Protein AF-A0A315ZAY2-F1 (afdb_monomer_lite)

pLDDT: mean 80.18, std 14.85, range [33.03, 96.81]

Foldseek 3Di:
DPVVVVVVVVVVVVVVVVVVPPPPDDDPPPPPPPPDDDLVRLVVVQQVPFDWDDDPNDIDTHGDPVSVVVSVVVVVVVVVVVVVVVVVVVVVVVVVVVVVVVVVVVVVVVVVVVVVVQWDQDPNDTDGPVRCVVVVVVVVVVVVVVVVVVVVVVVVVVVVVVVVVVVVVVVVVVVVVVVVVVVVVVVVVVVVVVVVVVVVVVVVVVVVVVD

Radius of gyration: 64.41 Å; chains: 1; bounding box: 123×50×182 Å

Organism: Sediminitomix flava (NCBI:txid379075)

Secondary structure (DSSP, 8-state):
--HHHHHHHHHHHHHHHHHTT-------------PPPPHHHHHHHHHHHSEEEEETTEEEEE--HHHHHHHHHHHHHHHHHHHHHHHHHHHHHHHHHHHHHHHHHHHHHHHHHHHHHHEEEETTEEEEHHHHHHHHHHHHHHHHHHHHHHHHHHHHHHHHHHHHHHHHHHHHHHHHHHHHHHHHHHHHHHHHHHHHHHHHHHHHHHHHTT-

Structure (mmCIF, N/CA/C/O backbone):
data_AF-A0A315ZAY2-F1
#
_entry.id   AF-A0A315ZAY2-F1
#
loop_
_atom_site.group_PDB
_atom_site.id
_atom_site.type_symbol
_atom_site.label_atom_id
_atom_site.label_alt_id
_atom_site.label_comp_id
_atom_site.label_asym_id
_atom_site.label_entity_id
_atom_site.label_seq_id
_atom_site.pdbx_PDB_ins_code
_atom_site.Cartn_x
_atom_site.Cartn_y
_atom_site.Cartn_z
_atom_site.occupancy
_atom_site.B_iso_or_equiv
_atom_site.auth_seq_id
_atom_site.auth_comp_id
_atom_site.auth_asym_id
_atom_site.auth_atom_id
_atom_site.pdbx_PDB_model_num
ATOM 1 N N . MET A 1 1 ? -39.446 35.043 -33.513 1.00 53.41 1 MET A N 1
ATOM 2 C CA . MET A 1 1 ? -38.879 35.229 -34.873 1.00 53.41 1 MET A CA 1
ATOM 3 C C . MET A 1 1 ? -37.355 35.443 -34.879 1.00 53.41 1 MET A C 1
ATOM 5 O O . MET A 1 1 ? -36.737 35.166 -35.896 1.00 53.41 1 MET A O 1
ATOM 9 N N . MET A 1 2 ? -36.729 35.847 -33.761 1.00 52.81 2 MET A N 1
ATOM 10 C CA . MET A 1 2 ? -35.283 36.137 -33.684 1.00 52.81 2 MET A CA 1
ATOM 11 C C . MET A 1 2 ? -34.347 34.909 -33.730 1.00 52.81 2 MET A C 1
ATOM 13 O O . MET A 1 2 ? -33.292 34.989 -34.346 1.00 52.81 2 MET A O 1
ATOM 17 N N . THR A 1 3 ? -34.727 33.741 -33.199 1.00 55.41 3 THR A N 1
ATOM 18 C CA . THR A 1 3 ? -33.838 32.553 -33.143 1.00 5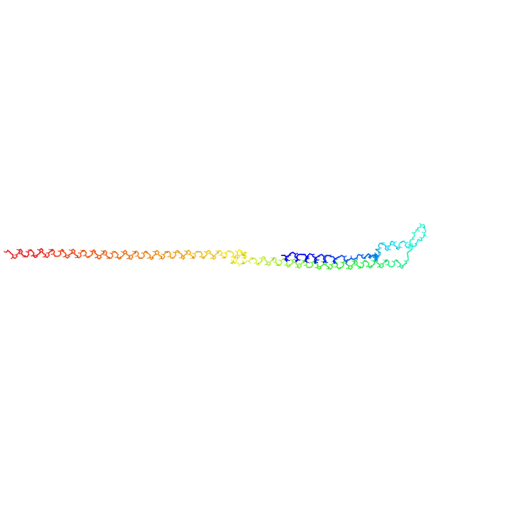5.41 3 THR A CA 1
ATOM 19 C C . THR A 1 3 ? -33.502 31.945 -34.513 1.00 55.41 3 THR A C 1
ATOM 21 O O . THR A 1 3 ? -32.397 31.449 -34.716 1.00 55.41 3 THR A O 1
ATOM 24 N N . LYS A 1 4 ? -34.411 32.043 -35.495 1.00 56.34 4 LYS A N 1
ATOM 25 C CA . LYS A 1 4 ? -34.160 31.586 -36.876 1.00 56.34 4 LYS A CA 1
ATOM 26 C C . LYS A 1 4 ? -33.180 32.485 -37.640 1.00 56.34 4 LYS A C 1
ATOM 28 O O . LYS A 1 4 ? -32.555 32.010 -38.583 1.00 56.34 4 LYS A O 1
ATOM 33 N N . SER A 1 5 ? -33.043 33.757 -37.251 1.00 58.34 5 SER A N 1
ATOM 34 C CA . SER A 1 5 ? -32.117 34.696 -37.899 1.00 58.34 5 SER A CA 1
ATOM 35 C C . SER A 1 5 ? -30.673 34.421 -37.483 1.00 58.34 5 SER A C 1
ATOM 37 O O . SER A 1 5 ? -29.806 34.338 -38.345 1.00 58.34 5 SER A O 1
ATOM 39 N N . TYR A 1 6 ? -30.435 34.168 -36.190 1.00 65.12 6 TYR A N 1
ATOM 40 C CA . TYR A 1 6 ? -29.105 33.823 -35.675 1.00 65.12 6 TYR A CA 1
ATOM 41 C C . TYR A 1 6 ? -28.592 32.486 -36.216 1.00 65.12 6 TYR A C 1
ATOM 43 O O . TYR A 1 6 ? -27.418 32.361 -36.549 1.00 65.12 6 TYR A O 1
ATOM 51 N N . PHE A 1 7 ? -29.478 31.499 -36.384 1.00 68.62 7 PHE A N 1
ATOM 52 C CA . PHE A 1 7 ? -29.100 30.221 -36.987 1.00 68.62 7 PHE A CA 1
ATOM 53 C C . PHE A 1 7 ? -28.653 30.383 -38.449 1.00 68.62 7 PHE A C 1
ATOM 55 O O . PHE A 1 7 ? -27.656 29.796 -38.858 1.00 68.62 7 PHE A O 1
ATOM 62 N N . LYS A 1 8 ? -29.337 31.236 -39.227 1.00 68.06 8 LYS A N 1
ATOM 63 C CA . LYS A 1 8 ? -28.953 31.530 -40.616 1.00 68.06 8 LYS A CA 1
ATOM 64 C C . LYS A 1 8 ? -27.630 32.292 -40.706 1.00 68.06 8 LYS A C 1
ATOM 66 O O . LYS A 1 8 ? -26.816 31.940 -41.550 1.00 68.06 8 LYS A O 1
ATOM 71 N N . THR A 1 9 ? -27.388 33.272 -39.832 1.00 71.38 9 THR A N 1
ATOM 72 C CA . THR A 1 9 ? -26.126 34.035 -39.828 1.00 71.38 9 THR A CA 1
ATOM 73 C C . THR A 1 9 ? -24.930 33.197 -39.372 1.00 71.38 9 THR A C 1
ATOM 75 O O . THR A 1 9 ? -23.824 33.373 -39.879 1.00 71.38 9 THR A O 1
ATOM 78 N N . VAL A 1 10 ? -25.142 32.247 -38.453 1.00 74.50 10 VAL A N 1
ATOM 79 C CA . VAL A 1 10 ? -24.107 31.281 -38.048 1.00 74.50 10 VAL A CA 1
ATOM 80 C C . VAL A 1 10 ? -23.821 30.293 -39.183 1.00 74.50 10 VAL A C 1
ATOM 82 O O . VAL A 1 10 ? -22.658 30.060 -39.498 1.00 74.50 10 VAL A O 1
ATOM 85 N N . LEU A 1 11 ? -24.853 29.789 -39.871 1.00 73.88 11 LEU A N 1
ATOM 86 C CA . LEU A 1 11 ? -24.692 28.884 -41.015 1.00 73.88 11 LEU A CA 1
ATOM 87 C C . LEU A 1 11 ? -23.913 29.538 -42.171 1.00 73.88 11 LEU A C 1
ATOM 89 O O . LEU A 1 11 ? -23.041 28.905 -42.760 1.00 73.88 11 LEU A O 1
ATOM 93 N N . THR A 1 12 ? -24.177 30.815 -42.470 1.00 70.25 12 THR A N 1
ATOM 94 C CA . THR A 1 12 ? -23.439 31.553 -43.509 1.00 70.25 12 THR A CA 1
ATOM 95 C C . THR A 1 12 ? -21.991 31.841 -43.114 1.00 70.25 12 THR A C 1
ATOM 97 O O . THR A 1 12 ? -21.119 31.811 -43.975 1.00 70.25 12 THR A O 1
ATOM 100 N N . SER A 1 13 ? -21.710 32.068 -41.825 1.00 66.88 13 SER A N 1
ATOM 101 C CA . SER A 1 13 ? -20.340 32.270 -41.325 1.00 66.88 13 SER A CA 1
ATOM 102 C C . SER A 1 13 ? -19.500 30.987 -41.419 1.00 66.88 13 SER A C 1
ATOM 104 O O . SER A 1 13 ? -18.350 31.017 -41.853 1.00 66.88 13 SER A O 1
ATOM 106 N N . VAL A 1 14 ? -20.104 29.832 -41.115 1.00 72.12 14 VAL A N 1
ATOM 107 C CA . VAL A 1 14 ? -19.450 28.517 -41.240 1.00 72.12 14 VAL A CA 1
ATOM 108 C C . VAL A 1 14 ? -19.169 28.162 -42.705 1.00 72.12 14 VAL A C 1
ATOM 110 O O . VAL A 1 14 ? -18.097 27.644 -43.011 1.00 72.12 14 VAL A O 1
ATOM 113 N N . LEU A 1 15 ? -20.080 28.493 -43.627 1.00 65.62 15 LEU A N 1
ATOM 114 C CA . LEU A 1 15 ? -19.890 28.233 -45.058 1.00 65.62 15 LEU A CA 1
ATOM 115 C C . LEU A 1 15 ? -18.702 29.023 -45.644 1.00 65.62 15 LEU A C 1
ATOM 117 O O . LEU A 1 15 ? -17.945 28.484 -46.446 1.00 65.62 15 LEU A O 1
ATOM 121 N N . ILE A 1 16 ? -18.503 30.269 -45.197 1.00 66.31 16 ILE A N 1
ATOM 122 C CA . ILE A 1 16 ? -17.379 31.124 -45.621 1.00 66.31 16 ILE A CA 1
ATOM 123 C C . ILE A 1 16 ? -16.048 30.620 -45.035 1.00 66.31 16 ILE A C 1
ATOM 125 O O . ILE A 1 16 ? -15.012 30.689 -45.696 1.00 66.31 16 ILE A O 1
ATOM 129 N N . PHE A 1 17 ? -16.068 30.045 -43.829 1.00 63.19 17 PHE A N 1
ATOM 130 C CA . PHE A 1 17 ? -14.875 29.467 -43.202 1.00 63.19 17 PHE A CA 1
ATOM 131 C C . PHE A 1 17 ? -14.383 28.193 -43.915 1.00 63.19 17 PHE A C 1
ATOM 133 O O . PHE A 1 17 ? -13.179 27.964 -44.008 1.00 63.19 17 PHE A O 1
ATOM 140 N N . ILE A 1 18 ? -15.294 27.397 -44.487 1.00 64.56 18 ILE A N 1
ATOM 141 C CA . ILE A 1 18 ? -14.957 26.171 -45.234 1.00 64.56 18 ILE A CA 1
ATOM 142 C C . ILE A 1 18 ? -14.376 26.493 -46.623 1.00 64.56 18 ILE A C 1
ATOM 144 O O . ILE A 1 18 ? -13.466 25.804 -47.084 1.00 64.56 18 ILE A O 1
ATOM 148 N N . SER A 1 19 ? -14.820 27.573 -47.278 1.00 59.66 19 SER A N 1
ATOM 149 C CA . SER A 1 19 ? -14.272 27.986 -48.583 1.00 59.66 19 SER A CA 1
ATOM 150 C C . SER A 1 19 ? -12.826 28.498 -48.526 1.00 59.66 19 SER A C 1
ATOM 152 O O . SER A 1 19 ? -12.113 28.414 -49.523 1.00 59.66 19 SER A O 1
ATOM 154 N N . SER A 1 20 ? -12.355 28.962 -47.364 1.00 57.03 20 SER A N 1
ATOM 155 C CA . SER A 1 20 ? -10.980 29.455 -47.178 1.00 57.03 20 SER A CA 1
ATOM 156 C C . SER A 1 20 ? -9.927 28.341 -47.122 1.00 57.03 20 SER A C 1
ATOM 158 O O . SER A 1 20 ? -8.737 28.624 -47.222 1.00 57.03 20 SER A O 1
ATOM 160 N N . PHE A 1 21 ? -10.344 27.075 -46.997 1.00 56.16 21 PHE A N 1
ATOM 161 C CA . PHE A 1 21 ? -9.441 25.917 -46.948 1.00 56.16 21 PHE A CA 1
ATOM 162 C C . PHE A 1 21 ? -9.066 25.350 -48.330 1.00 56.16 21 PHE A C 1
ATOM 164 O O . PHE A 1 21 ? -8.248 24.439 -48.409 1.00 56.16 21 PHE A O 1
ATOM 171 N N . SER A 1 22 ? -9.628 25.877 -49.426 1.00 50.22 22 SER A N 1
ATOM 172 C CA . SER A 1 22 ? -9.428 25.324 -50.783 1.00 50.22 22 SER A CA 1
ATOM 173 C C . SER A 1 22 ? -8.283 25.973 -51.580 1.00 50.22 22 SER A C 1
ATOM 175 O O . SER A 1 22 ? -8.144 25.716 -52.772 1.00 50.22 22 SER A O 1
ATOM 177 N N . LEU A 1 23 ? -7.453 26.812 -50.952 1.00 47.75 23 LEU A N 1
ATOM 178 C CA . LEU A 1 23 ? -6.306 27.473 -51.589 1.00 47.75 23 LEU A CA 1
ATOM 179 C C . LEU A 1 23 ? -4.976 26.899 -51.082 1.00 47.75 23 LEU A C 1
ATOM 181 O O . LEU A 1 23 ? -4.151 27.599 -50.510 1.00 47.75 23 LEU A O 1
ATOM 185 N N . TYR A 1 24 ? -4.759 25.612 -51.341 1.00 44.91 24 TYR A N 1
ATOM 186 C CA . TYR A 1 24 ? -3.416 25.062 -51.514 1.00 44.91 24 TYR A CA 1
ATOM 187 C C . TYR A 1 24 ? -3.343 24.520 -52.938 1.00 44.91 24 TYR A C 1
ATOM 189 O O . TYR A 1 24 ? -3.738 23.393 -53.227 1.00 44.91 24 TYR A O 1
ATOM 197 N N . ALA A 1 25 ? -2.920 25.390 -53.853 1.00 41.31 25 ALA A N 1
ATOM 198 C CA . ALA A 1 25 ? -2.591 25.013 -55.214 1.00 41.31 25 ALA A CA 1
ATOM 199 C C . ALA A 1 25 ? -1.371 24.084 -55.180 1.00 41.31 25 ALA A C 1
ATOM 201 O O . ALA A 1 25 ? -0.320 24.438 -54.646 1.00 41.31 25 ALA A O 1
ATOM 202 N N . GLN A 1 26 ? -1.529 22.889 -55.739 1.00 41.25 26 GLN A N 1
ATOM 203 C CA . GLN A 1 26 ? -0.456 21.931 -55.944 1.00 41.25 26 GLN A CA 1
ATOM 204 C C . GLN A 1 26 ? 0.466 22.461 -57.043 1.00 41.25 26 GLN A C 1
ATOM 206 O O . GLN A 1 26 ? 0.141 22.411 -58.227 1.00 41.25 26 GLN A O 1
ATOM 211 N N . GLN A 1 27 ? 1.608 23.008 -56.636 1.00 38.34 27 GLN A N 1
ATOM 212 C CA . GLN A 1 27 ? 2.743 23.186 -57.525 1.00 38.34 27 GLN A CA 1
ATOM 213 C C . GLN A 1 27 ? 3.450 21.833 -57.608 1.00 38.34 27 GLN A C 1
ATOM 215 O O . GLN A 1 27 ? 4.054 21.392 -56.635 1.00 38.34 27 GLN A O 1
ATOM 220 N N . GLU A 1 28 ? 3.338 21.154 -58.752 1.00 40.75 28 GLU A N 1
ATOM 221 C CA . GLU A 1 28 ? 4.239 20.057 -59.105 1.00 40.75 28 GLU A CA 1
ATOM 222 C C . GLU A 1 28 ? 5.661 20.624 -59.185 1.00 40.75 28 GLU A C 1
ATOM 224 O O . GLU A 1 28 ? 6.107 21.147 -60.206 1.00 40.75 28 GLU A O 1
ATOM 229 N N . THR A 1 29 ? 6.390 20.549 -58.078 1.00 33.03 29 THR A N 1
ATOM 230 C CA . THR A 1 29 ? 7.841 20.462 -58.133 1.00 33.03 29 THR A CA 1
ATOM 231 C C . THR A 1 29 ? 8.167 19.095 -58.705 1.00 33.03 29 THR A C 1
ATOM 233 O O . THR A 1 29 ? 8.004 18.077 -58.037 1.00 33.03 29 THR A O 1
ATOM 236 N N . VAL A 1 30 ? 8.618 19.074 -59.959 1.00 39.56 30 VAL A N 1
ATOM 237 C CA . VAL A 1 30 ? 9.428 17.973 -60.475 1.00 39.56 30 VAL A CA 1
ATOM 238 C C . VAL A 1 30 ? 10.651 17.905 -59.566 1.00 39.56 30 VAL A C 1
ATOM 240 O O . VAL A 1 30 ? 11.586 18.697 -59.697 1.00 39.56 30 VAL A O 1
ATOM 243 N N . GLU A 1 31 ? 10.599 17.017 -58.579 1.00 36.91 31 GLU A N 1
ATOM 244 C CA . GLU A 1 31 ? 11.754 16.637 -57.788 1.00 36.91 31 GLU A CA 1
ATOM 245 C C . GLU A 1 31 ? 12.729 15.959 -58.748 1.00 36.91 31 GLU A C 1
ATOM 247 O O . GLU A 1 31 ? 12.597 14.789 -59.103 1.00 36.91 31 GLU A O 1
ATOM 252 N N . GLN A 1 32 ? 13.697 16.732 -59.238 1.00 40.12 32 GLN A N 1
ATOM 253 C CA . GLN A 1 32 ? 14.933 16.156 -59.723 1.00 40.12 32 GLN A CA 1
ATOM 254 C C . GLN A 1 32 ? 15.538 15.434 -58.523 1.00 40.12 32 GLN A C 1
ATOM 256 O O . GLN A 1 32 ? 16.025 16.074 -57.587 1.00 40.12 32 GLN A O 1
ATOM 261 N N . ASP A 1 33 ? 15.426 14.111 -58.549 1.00 44.09 33 ASP A N 1
ATOM 262 C CA . ASP A 1 33 ? 16.046 13.191 -57.614 1.00 44.09 33 ASP A CA 1
ATOM 263 C C . ASP A 1 33 ? 17.563 13.430 -57.647 1.00 44.09 33 ASP A C 1
ATOM 265 O O . ASP A 1 33 ? 18.299 12.912 -58.483 1.00 44.09 33 ASP A O 1
ATOM 269 N N . ASN A 1 34 ? 18.020 14.341 -56.789 1.00 49.91 34 ASN A N 1
ATOM 270 C CA . ASN A 1 34 ? 19.427 14.621 -56.539 1.00 49.91 34 ASN A CA 1
ATOM 271 C C . ASN A 1 34 ? 19.927 13.707 -55.414 1.00 49.91 34 ASN A C 1
ATOM 273 O O . ASN A 1 34 ? 20.756 14.120 -54.600 1.00 49.91 34 ASN A O 1
ATOM 277 N N . THR A 1 35 ? 19.410 12.478 -55.317 1.00 56.78 35 THR A N 1
ATOM 278 C CA . THR A 1 35 ? 20.054 11.478 -54.479 1.00 56.78 35 THR A CA 1
ATOM 279 C C . THR A 1 35 ? 21.373 11.091 -55.151 1.00 56.78 35 THR A C 1
ATOM 281 O O . THR A 1 35 ? 21.402 10.744 -56.335 1.00 56.78 35 THR A O 1
ATOM 284 N N . PRO A 1 36 ? 22.517 11.225 -54.454 1.00 65.38 36 PRO A N 1
ATOM 285 C CA . PRO A 1 36 ? 23.769 10.737 -55.000 1.00 65.38 36 PRO A CA 1
ATOM 286 C C . PRO A 1 36 ? 23.604 9.238 -55.302 1.00 65.38 36 PRO A C 1
ATOM 288 O O . PRO A 1 36 ? 23.077 8.518 -54.447 1.00 65.38 36 PRO A O 1
ATOM 291 N N . PRO A 1 37 ? 24.031 8.763 -56.489 1.00 72.19 37 PRO A N 1
ATOM 292 C CA . PRO A 1 37 ? 23.844 7.376 -56.898 1.00 72.19 37 PRO A CA 1
ATOM 293 C C . PRO A 1 37 ? 24.379 6.443 -55.818 1.00 72.19 37 PRO A C 1
ATOM 295 O O . PRO A 1 37 ? 25.424 6.718 -55.214 1.00 72.19 37 PRO A O 1
ATOM 298 N N . SER A 1 38 ? 23.669 5.345 -55.565 1.00 81.88 38 SER A N 1
ATOM 299 C CA . SER A 1 38 ? 24.083 4.374 -54.547 1.00 81.88 38 SER A CA 1
ATOM 300 C C . SER A 1 38 ? 25.501 3.865 -54.826 1.00 81.88 38 SER A C 1
ATOM 302 O O . SER A 1 38 ? 25.966 3.880 -55.965 1.00 81.88 38 SER A O 1
ATOM 304 N N . LEU A 1 39 ? 26.214 3.369 -53.812 1.00 82.75 39 LEU A N 1
ATOM 305 C CA . LEU A 1 39 ? 27.575 2.856 -54.012 1.00 82.75 39 LEU A CA 1
ATOM 306 C C . LEU A 1 39 ? 27.630 1.755 -55.096 1.00 82.75 39 LEU A C 1
ATOM 308 O O . LEU A 1 39 ? 28.553 1.717 -55.909 1.00 82.75 39 LEU A O 1
ATOM 312 N N . ALA A 1 40 ? 26.602 0.903 -55.161 1.00 84.50 40 ALA A N 1
ATOM 313 C CA . ALA A 1 40 ? 26.453 -0.105 -56.210 1.00 84.50 40 ALA A CA 1
ATOM 314 C C . ALA A 1 40 ? 26.286 0.525 -57.604 1.00 84.50 40 ALA A C 1
ATOM 316 O O . ALA A 1 40 ? 26.875 0.068 -58.582 1.00 84.50 40 ALA A O 1
ATOM 317 N N . GLU A 1 41 ? 25.531 1.613 -57.697 1.00 84.56 41 GLU A N 1
ATOM 318 C CA . GLU A 1 41 ? 25.318 2.347 -58.939 1.00 84.56 41 GLU A CA 1
ATOM 319 C C . GLU A 1 41 ? 26.572 3.119 -59.380 1.00 84.56 41 GLU A C 1
ATOM 321 O O . GLU A 1 41 ? 26.935 3.085 -60.555 1.00 84.56 41 GLU A O 1
ATOM 326 N N . GLN A 1 42 ? 27.310 3.725 -58.444 1.00 84.25 42 GLN A N 1
ATOM 327 C CA . GLN A 1 42 ? 28.613 4.347 -58.708 1.00 84.25 42 GLN A CA 1
ATOM 328 C C . GLN A 1 42 ? 29.619 3.332 -59.268 1.00 84.25 42 GLN A C 1
ATOM 330 O O . GLN A 1 42 ? 30.340 3.632 -60.226 1.00 84.25 42 GLN A O 1
ATOM 335 N N . PHE A 1 43 ? 29.625 2.110 -58.727 1.00 86.81 43 PHE A N 1
ATOM 336 C CA . PHE A 1 43 ? 30.445 1.012 -59.233 1.00 86.81 43 PHE A CA 1
ATOM 337 C C . PHE A 1 43 ? 30.062 0.614 -60.666 1.00 86.81 43 PHE A C 1
ATOM 339 O O . PHE A 1 43 ? 30.928 0.503 -61.540 1.00 86.81 43 PHE A O 1
ATOM 346 N N . GLU A 1 44 ? 28.768 0.444 -60.942 1.00 86.38 44 GLU A N 1
ATOM 347 C CA . GLU A 1 44 ? 28.276 0.096 -62.277 1.00 86.38 44 GLU A CA 1
ATOM 348 C C . GLU A 1 44 ? 28.566 1.196 -63.310 1.00 86.38 44 GLU A C 1
ATOM 350 O O . GLU A 1 44 ? 29.007 0.900 -64.426 1.00 86.38 44 GLU A O 1
ATOM 355 N N . ILE A 1 45 ? 28.418 2.471 -62.935 1.00 86.00 45 ILE A N 1
ATOM 356 C CA . ILE A 1 45 ? 28.777 3.620 -63.778 1.00 86.00 45 ILE A CA 1
ATOM 357 C C . ILE A 1 45 ? 30.278 3.605 -64.096 1.00 86.00 45 ILE A C 1
ATOM 359 O O . ILE A 1 45 ? 30.660 3.768 -65.259 1.00 86.00 45 ILE A O 1
ATOM 363 N N . MET A 1 46 ? 31.137 3.359 -63.102 1.00 85.00 46 MET A N 1
ATOM 364 C CA . MET A 1 46 ? 32.590 3.261 -63.286 1.00 85.00 46 MET A CA 1
ATOM 365 C C . MET A 1 46 ? 32.975 2.083 -64.203 1.00 85.00 46 MET A C 1
ATOM 367 O O . MET A 1 46 ? 33.806 2.219 -65.108 1.00 85.00 46 MET A O 1
ATOM 371 N N . LYS A 1 47 ? 32.320 0.928 -64.045 1.00 84.75 47 LYS A N 1
ATOM 372 C CA . LYS A 1 47 ? 32.507 -0.256 -64.902 1.00 84.75 47 LYS A CA 1
ATOM 373 C C . LYS A 1 47 ? 32.020 -0.029 -66.341 1.00 84.75 47 LYS A C 1
ATOM 375 O O . LYS A 1 47 ? 32.609 -0.540 -67.297 1.00 84.75 47 LYS A O 1
ATOM 380 N N . LYS A 1 48 ? 30.949 0.745 -66.526 1.00 85.50 48 LYS A N 1
ATOM 381 C CA . LYS A 1 48 ? 30.412 1.084 -67.851 1.00 85.50 48 LYS A CA 1
ATOM 382 C C . LYS A 1 48 ? 31.289 2.104 -68.579 1.00 85.50 48 LYS A C 1
ATOM 384 O O . LYS A 1 48 ? 31.532 1.933 -69.770 1.00 85.50 48 LYS A O 1
ATOM 389 N N . LYS A 1 49 ? 31.786 3.122 -67.865 1.00 84.69 49 LYS A N 1
ATOM 390 C CA . LYS A 1 49 ? 32.670 4.172 -68.405 1.00 84.69 49 LYS A CA 1
ATOM 391 C C . LYS A 1 49 ? 34.097 3.693 -68.693 1.00 84.69 49 LYS A C 1
ATOM 393 O O . LYS A 1 49 ? 34.802 4.346 -69.452 1.00 84.69 49 LYS A O 1
ATOM 398 N N . SER A 1 50 ? 34.530 2.575 -68.111 1.00 84.75 50 SER A N 1
ATOM 399 C CA . SER A 1 50 ? 35.875 2.039 -68.341 1.00 84.75 50 SER A CA 1
ATOM 400 C C . SER A 1 50 ? 36.048 1.419 -69.728 1.00 84.75 50 SER A C 1
ATOM 402 O O . SER A 1 50 ? 35.188 0.688 -70.239 1.00 84.75 50 SER A O 1
ATOM 404 N N . SER A 1 51 ? 37.212 1.687 -70.316 1.00 83.31 51 SER A N 1
ATOM 405 C CA . SER A 1 51 ? 37.604 1.217 -71.645 1.00 83.31 51 SER A CA 1
ATOM 406 C C . SER A 1 51 ? 37.997 -0.257 -71.614 1.00 83.31 51 SER A C 1
ATOM 408 O O . SER A 1 51 ? 38.541 -0.744 -70.629 1.00 83.31 51 SER A O 1
ATOM 410 N N . ASN A 1 52 ? 37.742 -0.993 -72.694 1.00 85.75 52 ASN A N 1
ATOM 411 C CA . ASN A 1 52 ? 38.175 -2.387 -72.794 1.00 85.75 52 ASN A CA 1
ATOM 412 C C . ASN A 1 52 ? 39.610 -2.457 -73.334 1.00 85.75 52 ASN A C 1
ATOM 414 O O . ASN A 1 52 ? 39.908 -1.860 -74.365 1.00 85.75 52 ASN A O 1
ATOM 418 N N . TYR A 1 53 ? 40.468 -3.242 -72.692 1.00 83.00 53 TYR A N 1
ATOM 419 C CA . TYR A 1 53 ? 41.819 -3.565 -73.150 1.00 83.00 53 TYR A CA 1
ATOM 420 C C . TYR A 1 53 ? 41.953 -5.082 -73.294 1.00 83.00 53 TYR A C 1
ATOM 422 O O . TYR A 1 53 ? 41.526 -5.823 -72.413 1.00 83.00 53 TYR A O 1
ATOM 430 N N . LYS A 1 54 ? 42.496 -5.573 -74.412 1.00 82.88 54 LYS A N 1
ATOM 431 C CA . LYS A 1 54 ? 42.646 -7.014 -74.659 1.00 82.88 54 LYS A CA 1
ATOM 432 C C . LYS A 1 54 ? 44.118 -7.401 -74.660 1.00 82.88 54 LYS A C 1
ATOM 434 O O . LYS A 1 54 ? 44.888 -6.855 -75.439 1.00 82.88 54 LYS A O 1
ATOM 439 N N . GLN A 1 55 ? 44.478 -8.387 -73.843 1.00 76.62 55 GLN A N 1
ATOM 440 C CA . GLN A 1 55 ? 45.817 -8.977 -73.819 1.00 76.62 55 GLN A CA 1
ATOM 441 C C . GLN A 1 55 ? 45.701 -10.487 -73.592 1.00 76.62 55 GLN A C 1
ATOM 443 O O . GLN A 1 55 ? 44.918 -10.928 -72.755 1.00 76.62 55 GLN A O 1
ATOM 448 N N . ASN A 1 56 ? 46.451 -11.289 -74.355 1.00 76.94 56 ASN A N 1
ATOM 449 C CA . ASN A 1 56 ? 46.506 -12.754 -74.237 1.00 76.94 56 ASN A CA 1
ATOM 450 C C . ASN A 1 56 ? 45.119 -13.432 -74.175 1.00 76.94 56 ASN A C 1
ATOM 452 O O . ASN A 1 56 ? 44.840 -14.217 -73.269 1.00 76.94 56 ASN A O 1
ATOM 456 N N . ASN A 1 57 ? 44.229 -13.102 -75.119 1.00 80.44 57 ASN A N 1
ATOM 457 C CA . ASN A 1 57 ? 42.852 -13.617 -75.191 1.00 80.44 57 ASN A CA 1
ATOM 458 C C . ASN A 1 57 ? 41.946 -13.284 -73.979 1.00 80.44 57 ASN A C 1
ATOM 460 O O . ASN A 1 57 ? 40.851 -13.832 -73.868 1.00 80.44 57 ASN A O 1
ATOM 464 N N . LYS A 1 58 ? 42.362 -12.365 -73.094 1.00 80.06 58 LYS A N 1
ATOM 465 C CA . LYS A 1 58 ? 41.577 -11.868 -71.952 1.00 80.06 58 LYS A CA 1
ATOM 466 C C . LYS A 1 58 ? 41.190 -10.404 -72.159 1.00 80.06 58 LYS A C 1
ATOM 468 O O . LYS A 1 58 ? 41.972 -9.617 -72.692 1.00 80.06 58 LYS A O 1
ATOM 473 N N . VAL A 1 59 ? 39.972 -10.049 -71.749 1.00 80.38 59 VAL A N 1
ATOM 474 C CA . VAL A 1 59 ? 39.452 -8.674 -71.790 1.00 80.38 59 VAL A CA 1
ATOM 475 C C . VAL A 1 59 ? 39.539 -8.074 -70.391 1.00 80.38 59 VAL A C 1
ATOM 477 O O . VAL A 1 59 ? 39.026 -8.651 -69.437 1.00 80.38 59 VAL A O 1
ATOM 480 N N . TYR A 1 60 ? 40.164 -6.911 -70.288 1.00 83.38 60 TYR A N 1
ATOM 481 C CA . TYR A 1 60 ? 40.327 -6.121 -69.077 1.00 83.38 60 TYR A CA 1
ATOM 482 C C . TYR A 1 60 ? 39.539 -4.818 -69.204 1.00 83.38 60 TYR A C 1
ATOM 484 O O . TYR A 1 60 ? 39.417 -4.263 -70.298 1.00 83.38 60 TYR A O 1
ATOM 492 N N . LYS A 1 61 ? 39.025 -4.312 -68.084 1.00 81.19 61 LYS A N 1
ATOM 493 C CA . LYS A 1 61 ? 38.425 -2.979 -67.991 1.00 81.19 61 LYS A CA 1
ATOM 494 C C . LYS A 1 61 ? 39.456 -2.008 -67.425 1.00 81.19 61 LYS A C 1
ATOM 496 O O . LYS A 1 61 ? 39.918 -2.187 -66.305 1.00 81.19 61 LYS 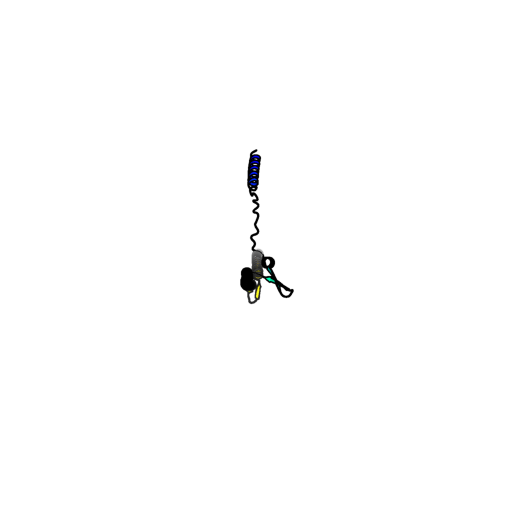A O 1
ATOM 501 N N . VAL A 1 62 ? 39.820 -0.997 -68.206 1.00 83.81 62 VAL A N 1
ATOM 502 C CA . VAL A 1 62 ? 40.740 0.073 -67.818 1.00 83.81 62 VAL A CA 1
ATOM 503 C C . VAL A 1 62 ? 39.922 1.210 -67.232 1.00 83.81 62 VAL A C 1
ATOM 505 O O . VAL A 1 62 ? 39.161 1.878 -67.935 1.00 83.81 62 VAL A O 1
ATOM 508 N N . VAL A 1 63 ? 40.062 1.391 -65.926 1.00 84.81 63 VAL A N 1
ATOM 509 C CA . VAL A 1 63 ? 39.426 2.463 -65.164 1.00 84.81 63 VAL A CA 1
ATOM 510 C C . VAL A 1 63 ? 40.450 3.576 -64.958 1.00 84.81 63 VAL A C 1
ATOM 512 O O . VAL A 1 63 ? 41.621 3.311 -64.692 1.00 84.81 63 VAL A O 1
ATOM 515 N N . GLU A 1 64 ? 40.013 4.825 -65.078 1.00 85.75 64 GLU A N 1
ATOM 516 C CA . GLU A 1 64 ? 40.830 5.984 -64.726 1.00 85.75 64 GLU A CA 1
ATOM 517 C C . GLU A 1 64 ? 41.111 6.007 -63.217 1.00 85.75 64 GLU A C 1
ATOM 519 O O . GLU A 1 64 ? 40.197 5.850 -62.403 1.00 85.75 64 GLU A O 1
ATOM 524 N N . ILE A 1 65 ? 42.368 6.251 -62.840 1.00 85.75 65 ILE A N 1
ATOM 525 C CA . ILE A 1 65 ? 42.800 6.230 -61.437 1.00 85.75 65 ILE A CA 1
ATOM 526 C C . ILE A 1 65 ? 42.030 7.237 -60.565 1.00 85.75 65 ILE A C 1
ATOM 528 O O . ILE A 1 65 ? 41.725 6.936 -59.415 1.00 85.75 65 ILE A O 1
ATOM 532 N N . GLY A 1 66 ? 41.649 8.396 -61.119 1.00 86.19 66 GLY A N 1
ATOM 533 C CA . GLY A 1 66 ? 40.839 9.402 -60.428 1.00 86.19 66 GLY A CA 1
ATOM 534 C C . GLY A 1 66 ? 39.467 8.863 -60.021 1.00 86.19 66 GLY A C 1
ATOM 535 O O . GLY A 1 66 ? 39.104 8.937 -58.851 1.00 86.19 66 GLY A O 1
ATOM 536 N N . ASN A 1 67 ? 38.755 8.219 -60.953 1.00 83.56 67 ASN A N 1
ATOM 537 C CA . ASN A 1 67 ? 37.437 7.630 -60.692 1.00 83.56 67 ASN A CA 1
ATOM 538 C C . ASN A 1 67 ? 37.509 6.480 -59.675 1.00 83.56 67 ASN A C 1
ATOM 540 O O . ASN A 1 67 ? 36.641 6.369 -58.810 1.00 83.56 67 ASN A O 1
ATOM 544 N N . LEU A 1 68 ? 38.563 5.658 -59.740 1.00 86.12 68 LEU A N 1
ATOM 545 C CA . LEU A 1 68 ? 38.794 4.590 -58.766 1.00 86.12 68 LEU A CA 1
ATOM 546 C C . LEU A 1 68 ? 39.051 5.149 -57.357 1.00 86.12 68 LEU A C 1
ATOM 548 O O . LEU A 1 68 ? 38.495 4.639 -56.387 1.00 86.12 68 LEU A O 1
ATOM 552 N N . ASN A 1 69 ? 39.849 6.213 -57.244 1.00 87.75 69 ASN A N 1
ATOM 553 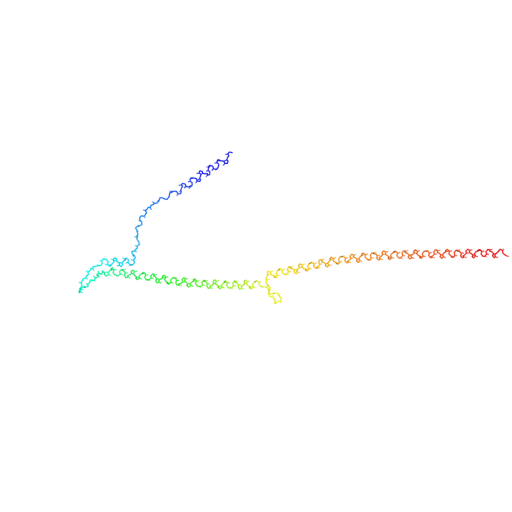C CA . ASN A 1 69 ? 40.139 6.866 -55.967 1.00 87.75 69 ASN A CA 1
ATOM 554 C C . ASN A 1 69 ? 38.901 7.545 -55.370 1.00 87.75 69 ASN A C 1
ATOM 556 O O . ASN A 1 69 ? 38.678 7.441 -54.166 1.00 87.75 69 ASN A O 1
ATOM 560 N N . THR A 1 70 ? 38.072 8.198 -56.189 1.00 87.62 70 THR A N 1
ATOM 561 C CA . THR A 1 70 ? 36.802 8.786 -55.732 1.00 87.62 70 THR A CA 1
ATOM 562 C C . THR A 1 70 ? 35.850 7.712 -55.213 1.00 87.62 70 THR A C 1
ATOM 564 O O . THR A 1 70 ? 35.290 7.868 -54.131 1.00 87.62 70 THR A O 1
ATOM 567 N N . PHE A 1 71 ? 35.718 6.593 -55.932 1.00 87.69 71 PHE A N 1
ATOM 568 C CA . PHE A 1 71 ? 34.915 5.455 -55.484 1.00 87.69 71 PHE A CA 1
ATOM 569 C C . PHE A 1 71 ? 35.446 4.863 -54.171 1.00 87.69 71 PHE A C 1
ATOM 571 O O . PHE A 1 71 ? 34.682 4.621 -53.241 1.00 87.69 71 PHE A O 1
ATOM 578 N N . TRP A 1 72 ? 36.766 4.693 -54.055 1.00 87.75 72 TRP A N 1
ATOM 579 C CA . TRP A 1 72 ? 37.396 4.218 -52.824 1.00 87.75 72 TRP A CA 1
ATOM 580 C C . TRP A 1 72 ? 37.187 5.171 -51.640 1.00 87.75 72 TRP A C 1
ATOM 582 O O . TRP A 1 72 ? 36.914 4.717 -50.529 1.00 87.75 72 TRP A O 1
ATOM 592 N N . SER A 1 73 ? 37.251 6.487 -51.869 1.00 88.88 73 SER A N 1
ATOM 593 C CA . SER A 1 73 ? 36.926 7.487 -50.846 1.00 88.88 73 SER A CA 1
ATOM 594 C C . SER A 1 73 ? 35.473 7.359 -50.391 1.00 88.88 73 SER A C 1
ATOM 596 O O . SER A 1 73 ? 35.223 7.307 -49.194 1.00 88.88 73 SER A O 1
ATOM 598 N N . ALA A 1 74 ? 34.526 7.203 -51.323 1.00 88.81 74 ALA A N 1
ATOM 599 C CA . ALA A 1 74 ? 33.110 7.030 -50.997 1.00 88.81 74 ALA A CA 1
ATOM 600 C C . ALA A 1 74 ? 32.838 5.755 -50.174 1.00 88.81 74 ALA A C 1
ATOM 602 O O . ALA A 1 74 ? 32.033 5.780 -49.239 1.00 88.81 74 ALA A O 1
ATOM 603 N N . ILE A 1 75 ? 33.536 4.650 -50.473 1.00 91.00 75 ILE A N 1
ATOM 604 C CA . ILE A 1 75 ? 33.504 3.430 -49.647 1.00 91.00 75 ILE A CA 1
ATOM 605 C C . ILE A 1 75 ? 34.002 3.739 -48.238 1.00 91.00 75 ILE A C 1
ATOM 607 O O . ILE A 1 75 ? 33.324 3.422 -47.262 1.00 91.00 75 ILE A O 1
ATOM 611 N N . LYS A 1 76 ? 35.181 4.357 -48.128 1.00 91.31 76 LYS A N 1
ATOM 612 C CA . LYS A 1 76 ? 35.806 4.666 -46.841 1.00 91.31 76 LYS A CA 1
ATOM 613 C C . LYS A 1 76 ? 34.921 5.574 -45.988 1.00 91.31 76 LYS A C 1
ATOM 615 O O . LYS A 1 76 ? 34.767 5.316 -44.798 1.00 91.31 76 LYS A O 1
ATOM 620 N N . ASP A 1 77 ? 34.308 6.582 -46.597 1.00 90.31 77 ASP A N 1
ATOM 621 C CA . ASP A 1 77 ? 33.403 7.507 -45.917 1.00 90.31 77 ASP A CA 1
ATOM 622 C C . ASP A 1 77 ? 32.135 6.791 -45.438 1.00 90.31 77 ASP A C 1
ATOM 624 O O . ASP A 1 77 ? 31.672 7.032 -44.326 1.00 90.31 77 ASP A O 1
ATOM 628 N N . THR A 1 78 ? 31.597 5.865 -46.239 1.00 90.00 78 THR A N 1
ATOM 629 C CA . THR A 1 78 ? 30.432 5.048 -45.857 1.00 90.00 78 THR A CA 1
ATOM 630 C C . THR A 1 78 ? 30.758 4.126 -44.683 1.00 90.00 78 THR A C 1
ATOM 632 O O . THR A 1 78 ? 29.984 4.059 -43.733 1.00 90.00 78 THR A O 1
ATOM 635 N N . ILE A 1 79 ? 31.918 3.461 -44.708 1.00 92.19 79 ILE A N 1
ATOM 636 C CA . ILE A 1 79 ? 32.380 2.608 -43.603 1.00 92.19 79 ILE A CA 1
ATOM 637 C C . ILE A 1 79 ? 32.600 3.448 -42.343 1.00 92.19 79 ILE A C 1
ATOM 639 O O . ILE A 1 79 ? 32.105 3.093 -41.284 1.00 92.19 79 ILE A O 1
ATOM 643 N N . SER A 1 80 ? 33.262 4.601 -42.459 1.00 93.00 80 SER A N 1
ATOM 644 C CA . SER A 1 80 ? 33.502 5.487 -41.316 1.00 93.00 80 SER A CA 1
ATOM 645 C C . SER A 1 80 ? 32.204 6.014 -40.699 1.00 93.00 80 SER A C 1
ATOM 647 O O . SER A 1 80 ? 32.128 6.169 -39.480 1.00 93.00 80 SER A O 1
ATOM 649 N N . LYS A 1 81 ? 31.184 6.302 -41.517 1.00 92.94 81 LYS A N 1
ATOM 650 C CA . LYS A 1 81 ? 29.846 6.665 -41.031 1.00 92.94 81 LYS A CA 1
ATOM 651 C C . LYS A 1 81 ? 29.180 5.497 -40.312 1.00 92.94 81 LYS A C 1
ATOM 653 O O . LYS A 1 81 ? 28.718 5.689 -39.194 1.00 92.94 81 LYS A O 1
ATOM 658 N N . ALA A 1 82 ? 29.202 4.302 -40.905 1.00 91.88 82 ALA A N 1
ATOM 659 C CA . ALA A 1 82 ? 28.652 3.099 -40.288 1.00 91.88 82 ALA A CA 1
ATOM 660 C C . ALA A 1 82 ? 29.333 2.781 -38.945 1.00 91.88 82 ALA A C 1
ATOM 662 O O . ALA A 1 82 ? 28.645 2.509 -37.968 1.00 91.88 82 ALA A O 1
ATOM 663 N N . ASP A 1 83 ? 30.661 2.893 -38.857 1.00 93.25 83 ASP A N 1
ATOM 664 C CA . ASP A 1 83 ? 31.404 2.708 -37.605 1.00 93.25 83 ASP A CA 1
ATOM 665 C C . ASP A 1 83 ? 30.993 3.741 -36.546 1.00 93.25 83 ASP A C 1
ATOM 667 O O . ASP A 1 83 ? 30.790 3.398 -35.383 1.00 93.25 83 ASP A O 1
ATOM 671 N N . THR A 1 84 ? 30.816 5.004 -36.945 1.00 94.50 84 THR A N 1
ATOM 672 C CA . THR A 1 84 ? 30.384 6.074 -36.030 1.00 94.50 84 THR A CA 1
ATOM 673 C C . THR A 1 84 ? 28.959 5.833 -35.522 1.00 94.50 84 THR A C 1
ATOM 675 O O . THR A 1 84 ? 28.694 6.008 -34.334 1.00 94.50 84 THR A O 1
ATOM 678 N N . GLU A 1 85 ? 28.050 5.388 -36.393 1.00 93.62 85 GLU A N 1
ATOM 679 C CA . GLU A 1 85 ? 26.683 5.006 -36.023 1.00 93.62 85 GLU A CA 1
ATOM 680 C C . GLU A 1 85 ? 26.663 3.788 -35.093 1.00 93.62 85 GLU A C 1
ATOM 682 O O . GLU A 1 85 ? 25.928 3.789 -34.109 1.00 93.62 85 GLU A O 1
ATOM 687 N N . ILE A 1 86 ? 27.502 2.778 -35.342 1.00 93.25 86 ILE A N 1
ATOM 688 C CA . ILE A 1 86 ? 27.634 1.610 -34.459 1.00 93.25 86 ILE A CA 1
ATOM 689 C C . ILE A 1 86 ? 28.098 2.038 -33.064 1.00 93.25 86 ILE A C 1
ATOM 691 O O . ILE A 1 86 ? 27.533 1.576 -32.074 1.00 93.25 86 ILE A O 1
ATOM 695 N N . ILE A 1 87 ? 29.086 2.934 -32.971 1.00 94.00 87 ILE A N 1
ATOM 696 C CA . ILE A 1 87 ? 29.560 3.465 -31.685 1.00 94.00 87 ILE A CA 1
ATOM 697 C C . ILE A 1 87 ? 28.438 4.233 -30.975 1.00 94.00 87 ILE A C 1
ATOM 699 O O . ILE A 1 87 ? 28.192 3.984 -29.797 1.00 94.00 87 ILE A O 1
ATOM 703 N N . ALA A 1 88 ? 27.709 5.098 -31.686 1.00 94.19 88 ALA A N 1
ATOM 704 C CA . ALA A 1 88 ? 26.590 5.846 -31.114 1.00 94.19 88 ALA A CA 1
ATOM 705 C C . ALA A 1 88 ? 25.472 4.920 -30.598 1.00 94.19 88 ALA A C 1
ATOM 707 O O . ALA A 1 88 ? 24.997 5.086 -29.478 1.00 94.19 88 ALA A O 1
ATOM 708 N N . ILE A 1 89 ? 25.107 3.890 -31.368 1.00 92.62 89 ILE A N 1
ATOM 709 C CA . ILE A 1 89 ? 24.115 2.882 -30.963 1.00 92.62 89 ILE A CA 1
ATOM 710 C C . ILE A 1 89 ? 24.598 2.097 -29.736 1.00 92.62 89 ILE A C 1
ATOM 712 O O . ILE A 1 89 ? 23.801 1.771 -28.855 1.00 92.62 89 ILE A O 1
ATOM 716 N N . GLN A 1 90 ? 25.891 1.774 -29.663 1.00 93.25 90 GLN A N 1
ATOM 717 C CA . GLN A 1 90 ? 26.479 1.093 -28.510 1.00 93.25 90 GLN A CA 1
ATOM 718 C C . GLN A 1 90 ? 26.394 1.969 -27.248 1.00 93.25 90 GLN A C 1
ATOM 720 O O . GLN A 1 90 ? 26.020 1.468 -26.185 1.00 93.25 90 GLN A O 1
ATOM 725 N N . ASP A 1 91 ? 26.693 3.263 -27.368 1.00 94.44 91 ASP A N 1
ATOM 726 C CA . ASP A 1 91 ? 26.594 4.231 -26.272 1.00 94.44 91 ASP A CA 1
ATOM 727 C C . ASP A 1 91 ? 25.145 4.423 -25.813 1.00 94.44 91 ASP A C 1
ATOM 729 O O . ASP A 1 91 ? 24.866 4.340 -24.613 1.00 94.44 91 ASP A O 1
ATOM 733 N N . ASP A 1 92 ? 24.203 4.568 -26.746 1.00 93.12 92 ASP A N 1
ATOM 734 C CA . ASP A 1 92 ? 22.773 4.651 -26.439 1.00 93.12 92 ASP A CA 1
ATOM 735 C C . ASP A 1 92 ? 22.273 3.378 -25.754 1.00 93.12 92 ASP A C 1
ATOM 737 O O . ASP A 1 92 ? 21.560 3.440 -24.751 1.00 93.12 92 ASP A O 1
ATOM 741 N N . LYS A 1 93 ? 22.699 2.201 -26.225 1.00 92.12 93 LYS A N 1
ATOM 742 C CA . LYS A 1 93 ? 22.373 0.922 -25.586 1.00 92.12 93 LYS A CA 1
ATOM 743 C C . LYS A 1 93 ? 22.907 0.859 -24.157 1.00 92.12 93 LYS A C 1
ATOM 745 O O . LYS A 1 93 ? 22.189 0.405 -23.264 1.00 92.12 93 LYS A O 1
ATOM 750 N N . ASN A 1 94 ? 24.143 1.295 -23.925 1.00 92.25 94 ASN A N 1
ATOM 751 C CA . ASN A 1 94 ? 24.735 1.326 -22.588 1.00 92.25 94 ASN A CA 1
ATOM 752 C C . ASN A 1 94 ? 23.972 2.291 -21.672 1.00 92.25 94 ASN A C 1
ATOM 754 O O . ASN A 1 94 ? 23.679 1.945 -20.526 1.00 92.25 94 ASN A O 1
ATOM 758 N N . LYS A 1 95 ? 23.586 3.462 -22.189 1.00 93.06 95 LYS A N 1
ATOM 759 C CA . LYS A 1 95 ? 22.785 4.449 -21.464 1.00 93.06 95 LYS A CA 1
ATOM 760 C C . LYS A 1 95 ? 21.408 3.902 -21.094 1.00 93.06 95 LYS A C 1
ATOM 762 O O . LYS A 1 95 ? 21.054 3.929 -19.921 1.00 93.06 95 LYS A O 1
ATOM 767 N N . ILE A 1 96 ? 20.687 3.321 -22.053 1.00 90.69 96 ILE A N 1
ATOM 768 C CA . ILE A 1 96 ? 19.381 2.687 -21.821 1.00 90.69 96 ILE A CA 1
ATOM 769 C C . ILE A 1 96 ? 19.507 1.542 -20.813 1.00 90.69 96 ILE A C 1
ATOM 771 O O . ILE A 1 96 ? 18.667 1.407 -19.933 1.00 90.69 96 ILE A O 1
ATOM 775 N N . THR A 1 97 ? 20.561 0.728 -20.901 1.00 91.94 97 THR A N 1
ATOM 776 C CA . THR A 1 97 ? 20.790 -0.374 -19.950 1.00 91.94 97 THR A CA 1
ATOM 777 C C . THR A 1 97 ? 21.034 0.155 -18.534 1.00 91.94 97 THR A C 1
ATOM 779 O O . THR A 1 97 ? 20.502 -0.399 -17.574 1.00 91.94 97 THR A O 1
ATOM 782 N N . SER A 1 98 ? 21.797 1.244 -18.402 1.00 90.31 98 SER A N 1
ATOM 783 C CA . SER A 1 98 ? 22.042 1.919 -17.123 1.00 90.31 98 SER A CA 1
ATOM 784 C C . SER A 1 98 ? 20.761 2.527 -16.541 1.00 90.31 98 SER A C 1
ATOM 786 O O . SER A 1 98 ? 20.451 2.317 -15.370 1.00 90.31 98 SER A O 1
ATOM 788 N N . GLU A 1 99 ? 19.972 3.222 -17.365 1.00 91.06 99 GLU A N 1
ATOM 789 C CA . GLU A 1 99 ? 18.675 3.779 -16.964 1.00 91.06 99 GLU A CA 1
ATOM 790 C C . GLU A 1 99 ? 17.701 2.674 -16.549 1.00 91.06 99 GLU A C 1
ATOM 792 O O . GLU A 1 99 ? 17.050 2.788 -15.517 1.00 91.06 99 GLU A O 1
ATOM 797 N N . LEU A 1 100 ? 17.646 1.566 -17.290 1.00 89.31 100 LEU A N 1
ATOM 798 C CA . LEU A 1 100 ? 16.789 0.427 -16.969 1.00 89.31 100 LEU A CA 1
ATOM 799 C C . LEU A 1 100 ? 17.200 -0.232 -15.646 1.00 89.31 100 LEU A C 1
ATOM 801 O O . LEU A 1 100 ? 16.330 -0.540 -14.834 1.00 89.31 100 LEU A O 1
ATOM 805 N N . ALA A 1 101 ? 18.502 -0.391 -15.394 1.00 88.38 101 ALA A N 1
ATOM 806 C CA . ALA A 1 101 ? 19.006 -0.885 -14.113 1.00 88.38 101 ALA A CA 1
ATOM 807 C C . ALA A 1 101 ? 18.668 0.071 -12.954 1.00 88.38 101 ALA A C 1
ATOM 809 O O . ALA A 1 101 ? 18.274 -0.383 -11.881 1.00 88.38 101 ALA A O 1
ATOM 810 N N . SER A 1 102 ? 18.766 1.387 -13.175 1.00 87.75 102 SER A N 1
ATOM 811 C CA . SER A 1 102 ? 18.376 2.401 -12.186 1.00 87.75 102 SER A CA 1
ATOM 812 C C . SER A 1 102 ? 16.879 2.350 -11.887 1.00 87.75 102 SER A C 1
ATOM 814 O O . SER A 1 102 ? 16.484 2.305 -10.727 1.00 87.75 102 SER A O 1
ATOM 816 N N . VAL A 1 103 ? 16.043 2.294 -12.927 1.00 87.06 103 VAL A N 1
ATOM 817 C CA . VAL A 1 103 ? 14.583 2.210 -12.799 1.00 87.06 103 VAL A CA 1
ATOM 818 C C . VAL A 1 103 ? 14.172 0.917 -12.098 1.00 87.06 103 VAL A C 1
ATOM 820 O O . VAL A 1 103 ? 13.300 0.950 -11.237 1.00 87.06 103 VAL A O 1
ATOM 823 N N . GLN A 1 104 ? 14.804 -0.217 -12.411 1.00 83.94 104 GLN A N 1
ATOM 824 C CA . GLN A 1 104 ? 14.565 -1.471 -11.691 1.00 83.94 104 GLN A CA 1
ATOM 825 C C . GLN A 1 104 ? 14.939 -1.352 -10.210 1.00 83.94 104 GLN A C 1
ATOM 827 O O . GLN A 1 104 ? 14.142 -1.736 -9.358 1.00 83.94 104 GLN A O 1
ATOM 832 N N . GLY A 1 105 ? 16.092 -0.750 -9.899 1.00 84.69 105 GLY A N 1
ATOM 833 C CA . GLY A 1 105 ? 16.508 -0.497 -8.519 1.00 84.69 105 GLY A CA 1
ATOM 834 C C . GLY A 1 105 ? 15.521 0.385 -7.747 1.00 84.69 105 GLY A C 1
ATOM 835 O O . GLY A 1 105 ? 15.150 0.054 -6.622 1.00 84.69 105 GLY A O 1
ATOM 836 N N . GLU A 1 106 ? 15.036 1.467 -8.359 1.00 80.31 106 GLU A N 1
ATOM 837 C CA . GLU A 1 106 ? 14.025 2.347 -7.758 1.00 80.31 106 GLU A CA 1
ATOM 838 C C . GLU A 1 106 ? 12.679 1.641 -7.557 1.00 80.31 106 GLU A C 1
ATOM 840 O O . GLU A 1 106 ? 11.988 1.887 -6.565 1.00 80.31 106 GLU A O 1
ATOM 845 N N . LEU A 1 107 ? 12.296 0.748 -8.470 1.00 76.69 107 LEU A N 1
ATOM 846 C CA . LEU A 1 107 ? 11.045 -0.003 -8.398 1.00 76.69 107 LEU A CA 1
ATOM 847 C C . LEU A 1 107 ? 11.107 -1.053 -7.277 1.00 76.69 107 LEU A C 1
ATOM 849 O O . LEU A 1 107 ? 10.172 -1.154 -6.480 1.00 76.69 107 LEU A O 1
ATOM 853 N N . ASP A 1 108 ? 12.234 -1.752 -7.137 1.00 76.44 108 ASP A N 1
ATOM 854 C CA . ASP A 1 108 ? 12.488 -2.694 -6.041 1.00 76.44 108 ASP A CA 1
ATOM 855 C C . ASP A 1 108 ? 12.562 -1.989 -4.678 1.00 76.44 108 ASP A C 1
ATOM 857 O O . ASP A 1 108 ? 11.999 -2.470 -3.686 1.00 76.44 108 ASP A O 1
ATOM 861 N N . GLU A 1 109 ? 13.200 -0.816 -4.614 1.00 74.44 109 GLU A N 1
ATOM 862 C CA . GLU A 1 109 ? 13.239 0.006 -3.403 1.00 74.44 109 GLU A CA 1
ATOM 863 C C . GLU A 1 109 ? 11.837 0.510 -3.030 1.00 74.44 109 GLU A C 1
ATOM 865 O O . GLU A 1 109 ? 11.442 0.463 -1.860 1.00 74.44 109 GLU A O 1
ATOM 870 N N . THR A 1 110 ? 11.058 0.952 -4.019 1.00 68.31 110 THR A N 1
ATOM 871 C CA . THR A 1 110 ? 9.681 1.425 -3.827 1.00 68.31 110 THR A CA 1
ATOM 872 C C . THR A 1 110 ? 8.769 0.298 -3.352 1.00 68.31 110 THR A C 1
ATOM 874 O O . THR A 1 110 ? 8.060 0.474 -2.361 1.00 68.31 110 THR A O 1
ATOM 877 N N . ASN A 1 111 ? 8.836 -0.882 -3.973 1.00 63.56 111 ASN A N 1
ATOM 878 C CA . ASN A 1 111 ? 8.094 -2.064 -3.533 1.00 63.56 111 ASN A CA 1
ATOM 879 C C . ASN A 1 111 ? 8.482 -2.472 -2.108 1.00 63.56 111 ASN A C 1
ATOM 881 O O . ASN A 1 111 ? 7.612 -2.690 -1.269 1.00 63.56 111 ASN A O 1
ATOM 885 N N . SER A 1 112 ? 9.777 -2.473 -1.787 1.00 65.94 112 SER A N 1
ATOM 886 C CA . SER A 1 112 ? 10.266 -2.781 -0.437 1.00 65.94 112 SER A CA 1
ATOM 887 C C . SER A 1 112 ? 9.783 -1.771 0.613 1.00 65.94 112 SER A C 1
ATOM 889 O O . SER A 1 112 ? 9.497 -2.140 1.756 1.00 65.94 112 SER A O 1
ATOM 891 N N . LYS A 1 113 ? 9.684 -0.484 0.255 1.00 63.81 113 LYS A N 1
ATOM 892 C CA . LYS A 1 113 ? 9.121 0.569 1.118 1.00 63.81 113 LYS A CA 1
ATOM 893 C C . LYS A 1 113 ? 7.608 0.432 1.274 1.00 63.81 113 LYS A C 1
ATOM 895 O O . LYS A 1 113 ? 7.100 0.660 2.371 1.00 63.81 113 LYS A O 1
ATOM 900 N N . LEU A 1 114 ? 6.887 0.053 0.220 1.00 60.91 114 LEU A N 1
ATOM 901 C CA . LEU A 1 114 ? 5.448 -0.209 0.282 1.00 60.91 114 LEU A CA 1
ATOM 902 C C . LEU A 1 114 ? 5.145 -1.413 1.171 1.00 60.91 114 LEU A C 1
ATOM 904 O O . LEU A 1 114 ? 4.304 -1.295 2.056 1.00 60.91 114 LEU A O 1
ATOM 908 N N . GLU A 1 115 ? 5.898 -2.505 1.035 1.00 61.12 115 GLU A N 1
ATOM 909 C CA . GLU A 1 115 ? 5.777 -3.659 1.928 1.00 61.12 115 GLU A CA 1
ATOM 910 C C . GLU A 1 115 ? 6.041 -3.241 3.377 1.00 61.12 115 GLU A C 1
ATOM 912 O O . GLU A 1 115 ? 5.175 -3.396 4.227 1.00 61.12 115 GLU A O 1
ATOM 917 N N . LYS A 1 116 ? 7.176 -2.595 3.672 1.00 59.72 116 LYS A N 1
ATOM 918 C CA . LYS A 1 116 ? 7.501 -2.167 5.046 1.00 59.72 116 LYS A CA 1
ATOM 919 C C . LYS A 1 116 ? 6.537 -1.131 5.629 1.00 59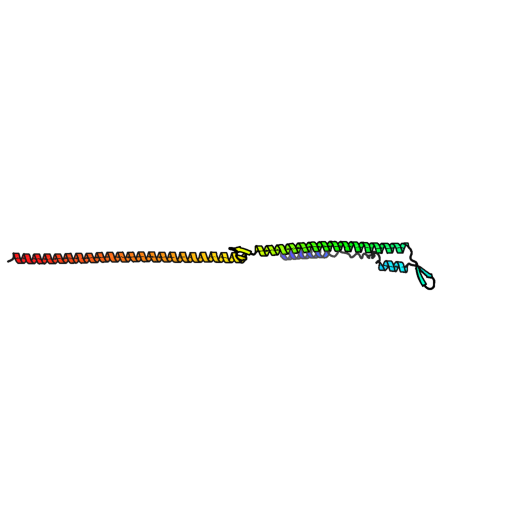.72 116 LYS A C 1
ATOM 921 O O . LYS A 1 116 ? 6.336 -1.120 6.837 1.00 59.72 116 LYS A O 1
ATOM 926 N N . SER A 1 117 ? 5.961 -0.250 4.812 1.00 59.81 117 SER A N 1
ATOM 927 C CA . SER A 1 117 ? 4.990 0.757 5.273 1.00 59.81 117 SER A CA 1
ATOM 928 C C . SER A 1 117 ? 3.569 0.209 5.421 1.00 59.81 117 SER A C 1
ATOM 930 O O . SER A 1 117 ? 2.752 0.815 6.123 1.00 59.81 117 SER A O 1
ATOM 932 N N . ALA A 1 118 ? 3.280 -0.937 4.798 1.00 61.53 118 ALA A N 1
ATOM 933 C CA . ALA A 1 118 ? 2.020 -1.643 4.958 1.00 61.53 118 ALA A CA 1
ATOM 934 C C . ALA A 1 118 ? 1.908 -2.327 6.324 1.00 61.53 118 ALA A C 1
ATOM 936 O O . ALA A 1 118 ? 0.785 -2.516 6.781 1.00 61.53 118 ALA A O 1
ATOM 937 N N . TYR A 1 119 ? 3.018 -2.645 6.998 1.00 65.19 119 TYR A N 1
ATOM 938 C CA . TYR A 1 119 ? 3.008 -3.306 8.305 1.00 65.19 119 TYR A CA 1
ATOM 939 C C . TYR A 1 119 ? 3.343 -2.334 9.443 1.00 65.19 119 TYR A C 1
ATOM 941 O O . TYR A 1 119 ? 4.278 -1.539 9.370 1.00 65.19 119 TYR A O 1
ATOM 949 N N . ILE A 1 120 ? 2.573 -2.403 10.525 1.00 70.69 120 ILE A N 1
ATOM 950 C CA . ILE A 1 120 ? 2.860 -1.735 11.794 1.00 70.69 120 ILE A CA 1
ATOM 951 C C . ILE A 1 120 ? 3.096 -2.830 12.826 1.00 70.69 120 ILE A C 1
ATOM 953 O O . ILE A 1 120 ? 2.239 -3.692 13.030 1.00 70.69 120 ILE A O 1
ATOM 957 N N . ASN A 1 121 ? 4.244 -2.774 13.496 1.00 70.56 121 ASN A N 1
ATOM 958 C CA . ASN A 1 121 ? 4.547 -3.687 14.586 1.00 70.56 121 ASN A CA 1
ATOM 959 C C . ASN A 1 121 ? 3.840 -3.200 15.857 1.00 70.56 121 ASN A C 1
ATOM 961 O O . ASN A 1 121 ? 4.144 -2.128 16.385 1.00 70.56 121 ASN A O 1
ATOM 965 N N . VAL A 1 122 ? 2.866 -3.972 16.332 1.00 66.56 122 VAL A N 1
ATOM 966 C CA . VAL A 1 122 ? 2.136 -3.690 17.570 1.00 66.56 122 VAL A CA 1
ATOM 967 C C . VAL A 1 122 ? 2.313 -4.892 18.485 1.00 66.56 122 VAL A C 1
ATOM 969 O O . VAL A 1 122 ? 1.874 -5.993 18.166 1.00 66.56 122 VAL A O 1
ATOM 972 N N . LEU A 1 123 ? 2.978 -4.685 19.627 1.00 73.06 123 LEU A N 1
ATOM 973 C CA . LEU A 1 123 ? 3.265 -5.729 20.624 1.00 73.06 123 LEU A CA 1
ATOM 974 C C . LEU A 1 123 ? 4.081 -6.925 20.083 1.00 73.06 123 LEU A C 1
ATOM 976 O O . LEU A 1 123 ? 3.934 -8.041 20.574 1.00 73.06 123 LEU A O 1
ATOM 980 N N . GLY A 1 124 ? 4.952 -6.702 19.091 1.00 73.56 124 GLY A N 1
ATOM 981 C CA . GLY A 1 124 ? 5.798 -7.748 18.504 1.00 73.56 124 GLY A CA 1
ATOM 982 C C . GLY A 1 124 ? 5.141 -8.538 17.370 1.00 73.56 124 GLY A C 1
ATOM 983 O O . GLY A 1 124 ? 5.776 -9.436 16.825 1.00 73.56 124 GLY A O 1
ATOM 984 N N . ILE A 1 125 ? 3.897 -8.212 17.006 1.00 76.62 125 ILE A N 1
ATOM 985 C CA . ILE A 1 125 ? 3.175 -8.815 15.883 1.00 76.62 125 ILE A CA 1
ATOM 986 C C . ILE A 1 125 ? 3.010 -7.755 14.791 1.00 76.62 125 ILE A C 1
ATOM 988 O O . ILE A 1 125 ? 2.588 -6.628 15.065 1.00 76.62 125 ILE A O 1
ATOM 992 N N . ASP A 1 126 ? 3.342 -8.118 13.555 1.00 74.44 126 ASP A N 1
ATOM 993 C CA . ASP A 1 126 ? 3.165 -7.259 12.388 1.00 74.44 126 ASP A CA 1
ATOM 994 C C . ASP A 1 126 ? 1.712 -7.314 11.905 1.00 74.44 126 ASP A C 1
ATOM 996 O O . ASP A 1 126 ? 1.207 -8.364 11.505 1.00 74.44 126 ASP A O 1
ATOM 1000 N N . PHE A 1 127 ? 1.031 -6.169 11.937 1.00 72.69 127 PHE A N 1
ATOM 1001 C CA . PHE A 1 127 ? -0.323 -6.018 11.409 1.00 72.69 127 PHE A CA 1
ATOM 1002 C C . PHE A 1 127 ? -0.322 -5.125 10.176 1.00 72.69 127 PHE A C 1
ATOM 1004 O O . PHE A 1 127 ? 0.340 -4.088 10.163 1.00 72.69 127 PHE A O 1
ATOM 1011 N N . LEU A 1 128 ? -1.131 -5.474 9.171 1.00 77.88 128 LEU A N 1
ATOM 1012 C CA . LEU A 1 128 ? -1.408 -4.560 8.064 1.00 77.88 128 LEU A CA 1
ATOM 1013 C C . LEU A 1 128 ? -2.026 -3.263 8.612 1.00 77.88 128 LEU A C 1
ATOM 1015 O O . LEU A 1 128 ? -2.949 -3.314 9.428 1.00 77.88 128 LEU A O 1
ATOM 1019 N N . LYS A 1 129 ? -1.565 -2.103 8.143 1.00 75.88 129 LYS A N 1
ATOM 1020 C CA . LYS A 1 129 ? -2.010 -0.775 8.588 1.00 75.88 129 LYS A CA 1
ATOM 1021 C C . LYS A 1 129 ? -3.526 -0.613 8.492 1.00 75.88 129 LYS A C 1
ATOM 1023 O O . LYS A 1 129 ? -4.151 -0.120 9.428 1.00 75.88 129 LYS A O 1
ATOM 1028 N N . GLU A 1 130 ? -4.121 -1.058 7.389 1.00 78.19 130 GLU A N 1
ATOM 1029 C CA . GLU A 1 130 ? -5.573 -0.999 7.186 1.00 78.19 130 GLU A CA 1
ATOM 1030 C C . GLU A 1 130 ? -6.320 -1.906 8.169 1.00 78.19 130 GLU A C 1
ATOM 1032 O O . GLU A 1 130 ? -7.271 -1.479 8.824 1.00 78.19 130 GLU A O 1
ATOM 1037 N N . THR A 1 131 ? -5.840 -3.139 8.346 1.00 81.50 131 THR A N 1
ATOM 1038 C CA . THR A 1 131 ? -6.414 -4.102 9.291 1.00 81.50 131 THR A CA 1
ATOM 1039 C C . THR A 1 131 ? -6.324 -3.601 10.730 1.00 81.50 131 THR A C 1
ATOM 1041 O O . THR A 1 131 ? -7.289 -3.731 11.483 1.00 81.50 131 THR A O 1
ATOM 1044 N N . TYR A 1 132 ? -5.203 -2.976 11.106 1.00 85.62 132 TYR A N 1
ATOM 1045 C CA . TYR A 1 132 ? -5.018 -2.382 12.427 1.00 85.62 132 TYR A CA 1
ATOM 1046 C C . TYR A 1 132 ? -6.042 -1.276 12.697 1.00 85.62 132 TYR A C 1
ATOM 1048 O O . TYR A 1 132 ? -6.684 -1.288 13.746 1.00 85.62 132 TYR A O 1
ATOM 1056 N N . VAL A 1 133 ? -6.241 -0.350 11.750 1.00 86.25 133 VAL A N 1
ATOM 1057 C CA . VAL A 1 133 ? -7.214 0.746 11.903 1.00 86.25 133 VAL A CA 1
ATOM 1058 C C . VAL A 1 133 ? -8.631 0.196 12.100 1.00 86.25 133 VAL A C 1
ATOM 1060 O O . VAL A 1 133 ? -9.338 0.643 13.005 1.00 86.25 133 VAL A O 1
ATOM 1063 N N . VAL A 1 134 ? -9.032 -0.812 11.318 1.00 90.19 134 VAL A N 1
ATOM 1064 C CA . VAL A 1 134 ? -10.362 -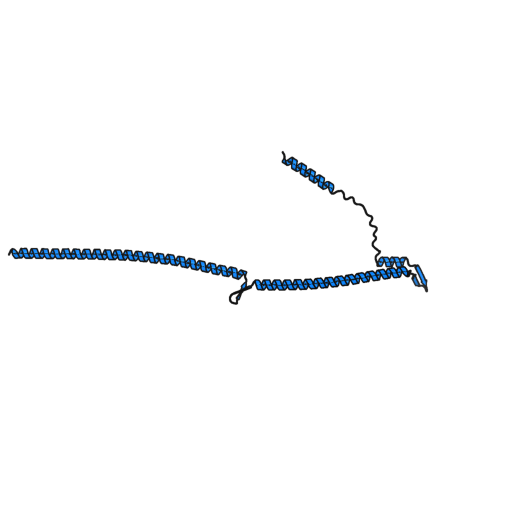1.435 11.434 1.00 90.19 134 VAL A CA 1
ATOM 1065 C C . VAL A 1 134 ? -10.530 -2.156 12.773 1.00 90.19 134 VAL A C 1
ATOM 1067 O O . VAL A 1 134 ? -11.506 -1.909 13.483 1.00 90.19 134 VAL A O 1
ATOM 1070 N N . ILE A 1 135 ? -9.578 -3.013 13.158 1.00 90.19 135 ILE A N 1
ATOM 1071 C CA . ILE A 1 135 ? -9.634 -3.762 14.425 1.00 90.19 135 ILE A CA 1
ATOM 1072 C C . ILE A 1 135 ? -9.654 -2.815 15.627 1.00 90.19 135 ILE A C 1
ATOM 1074 O O . ILE A 1 135 ? -10.434 -3.017 16.559 1.00 90.19 135 ILE A O 1
ATOM 1078 N N . ASN A 1 136 ? -8.834 -1.763 15.604 1.00 89.94 136 ASN A N 1
ATOM 1079 C CA . ASN A 1 136 ? -8.769 -0.789 16.687 1.00 89.94 136 ASN A CA 1
ATOM 1080 C C . ASN A 1 136 ? -10.117 -0.077 16.877 1.00 89.94 136 ASN A C 1
ATOM 1082 O O . ASN A 1 136 ? -10.614 0.027 17.999 1.00 89.94 136 ASN A O 1
ATOM 1086 N N . PHE A 1 137 ? -10.764 0.320 15.781 1.00 94.12 137 PHE A N 1
ATOM 1087 C CA . PHE A 1 137 ? -12.079 0.949 15.832 1.00 94.12 137 PHE A CA 1
ATOM 1088 C C . PHE A 1 137 ? -13.167 -0.000 16.354 1.00 94.12 137 PHE A C 1
ATOM 1090 O O . PHE A 1 137 ? -13.993 0.401 17.176 1.00 94.12 137 PHE A O 1
ATOM 1097 N N . VAL A 1 138 ? -13.136 -1.276 15.953 1.00 95.94 138 VAL A N 1
ATOM 1098 C CA . VAL A 1 138 ? -14.049 -2.309 16.476 1.00 95.94 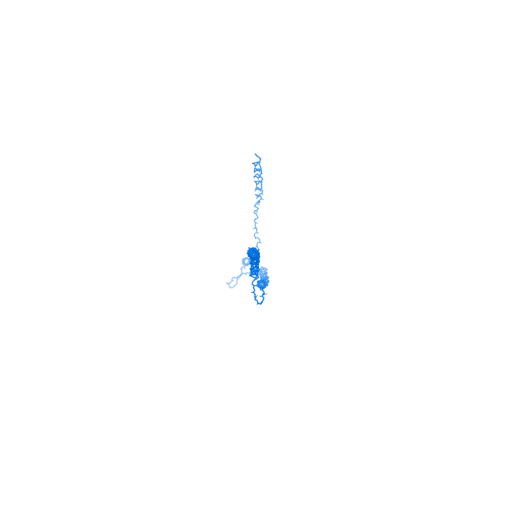138 VAL A CA 1
ATOM 1099 C C . VAL A 1 138 ? -13.880 -2.483 17.986 1.00 95.94 138 VAL A C 1
ATOM 1101 O O . VAL A 1 138 ? -14.875 -2.536 18.708 1.00 95.94 138 VAL A O 1
ATOM 1104 N N . ILE A 1 139 ? -12.639 -2.519 18.480 1.00 94.94 139 ILE A N 1
ATOM 1105 C CA . ILE A 1 139 ? -12.348 -2.616 19.917 1.00 94.94 139 ILE A CA 1
ATOM 1106 C C . ILE A 1 139 ? -12.901 -1.400 20.667 1.00 94.94 139 ILE A C 1
ATOM 1108 O O . ILE A 1 139 ? -13.573 -1.571 21.685 1.00 94.94 139 ILE A O 1
ATOM 1112 N N . ILE A 1 140 ? -12.675 -0.186 20.154 1.00 95.56 140 ILE A N 1
ATOM 1113 C CA . ILE A 1 140 ? -13.188 1.050 20.762 1.00 95.56 140 ILE A CA 1
ATOM 1114 C C . ILE A 1 140 ? -14.720 1.029 20.817 1.00 95.56 140 ILE A C 1
ATOM 1116 O O . ILE A 1 140 ? -15.295 1.261 21.881 1.00 95.56 140 ILE A O 1
ATOM 1120 N N . ILE A 1 141 ? -15.391 0.701 19.707 1.00 96.62 141 ILE A N 1
ATOM 1121 C CA . ILE A 1 141 ? -16.858 0.605 19.661 1.00 96.62 141 ILE A CA 1
ATOM 1122 C C . ILE A 1 141 ? -17.367 -0.443 20.646 1.00 96.62 141 ILE A C 1
ATOM 1124 O O . ILE A 1 141 ? -18.296 -0.169 21.404 1.00 96.62 141 ILE A O 1
ATOM 1128 N N . SER A 1 142 ? -16.759 -1.629 20.661 1.00 96.81 142 SER A N 1
ATOM 1129 C CA . SER A 1 142 ? -17.139 -2.704 21.575 1.00 96.81 142 SER A CA 1
ATOM 1130 C C . SER A 1 142 ? -17.057 -2.246 23.032 1.00 96.81 142 SER A C 1
ATOM 1132 O O . SER A 1 142 ? -17.977 -2.494 23.813 1.00 96.81 142 SER A O 1
ATOM 1134 N N . LEU A 1 143 ? -15.994 -1.521 23.398 1.00 96.25 143 LEU A N 1
ATOM 1135 C CA . LEU A 1 143 ? -15.823 -0.984 24.747 1.00 96.25 143 LEU A CA 1
ATOM 1136 C C . LEU A 1 143 ? -16.909 0.045 25.099 1.00 96.25 143 LEU A C 1
ATOM 1138 O O . LEU A 1 143 ? -17.462 0.009 26.198 1.00 96.25 143 LEU A O 1
ATOM 1142 N N . ILE A 1 144 ? -17.249 0.930 24.156 1.00 96.56 144 ILE A N 1
ATOM 1143 C CA . ILE A 1 144 ? -18.308 1.935 24.325 1.00 96.56 144 ILE A CA 1
ATOM 1144 C C . ILE A 1 144 ? -19.667 1.258 24.526 1.00 96.56 144 ILE A C 1
ATOM 1146 O O . ILE A 1 144 ? -20.408 1.632 25.434 1.00 96.56 144 ILE A O 1
ATOM 1150 N N . VAL A 1 145 ? -19.992 0.239 23.726 1.00 96.44 145 VAL A N 1
ATOM 1151 C CA . VAL A 1 145 ? -21.245 -0.521 23.863 1.00 96.44 145 VAL A CA 1
ATOM 1152 C C . VAL A 1 145 ? -21.327 -1.180 25.238 1.00 96.44 145 VAL A C 1
ATOM 1154 O O . VAL A 1 145 ? -22.344 -1.056 25.921 1.00 96.44 145 VAL A O 1
ATOM 1157 N N . LEU A 1 146 ? -20.249 -1.829 25.682 1.00 95.75 146 LEU A N 1
ATOM 1158 C CA . LEU A 1 146 ? -20.191 -2.480 26.992 1.00 95.75 146 LEU A CA 1
ATOM 1159 C C . LEU A 1 146 ? -20.385 -1.460 28.128 1.00 95.75 146 LEU A C 1
ATOM 1161 O O . LEU A 1 146 ? -21.148 -1.701 29.065 1.00 95.75 146 LEU A O 1
ATOM 1165 N N . LEU A 1 147 ? -19.771 -0.282 28.006 1.00 94.12 147 LEU A N 1
ATOM 1166 C CA . LEU A 1 147 ? -19.912 0.811 28.965 1.00 94.12 147 LEU A CA 1
ATOM 1167 C C . LEU A 1 147 ? -21.342 1.373 29.000 1.00 94.12 147 LEU A C 1
ATOM 1169 O O . LEU A 1 147 ? -21.891 1.582 30.082 1.00 94.12 147 LEU A O 1
ATOM 1173 N N . LEU A 1 148 ? -21.991 1.550 27.846 1.00 93.31 148 LEU A N 1
ATOM 1174 C CA . LEU A 1 148 ? -23.396 1.966 27.777 1.00 93.31 148 LEU A CA 1
ATOM 1175 C C . LEU A 1 148 ? -24.329 0.934 28.423 1.00 93.31 148 LEU A C 1
ATOM 1177 O O . LEU A 1 148 ? -25.227 1.310 29.181 1.00 93.31 148 LEU A O 1
ATOM 1181 N N . VAL A 1 149 ? -24.092 -0.360 28.188 1.00 93.44 149 VAL A N 1
ATOM 1182 C CA . VAL A 1 149 ? -24.838 -1.448 28.841 1.00 93.44 149 VAL A CA 1
ATOM 1183 C C . VAL A 1 149 ? -24.637 -1.413 30.357 1.00 93.44 149 VAL A C 1
ATOM 1185 O O . VAL A 1 149 ? -25.608 -1.543 31.106 1.00 93.44 149 VAL A O 1
ATOM 1188 N N . ALA A 1 150 ? -23.408 -1.190 30.827 1.00 90.50 150 ALA A N 1
ATOM 1189 C CA . ALA A 1 150 ? -23.109 -1.077 32.252 1.00 90.50 150 ALA A CA 1
ATOM 1190 C C . ALA A 1 150 ? -23.844 0.110 32.895 1.00 90.50 150 ALA A C 1
ATOM 1192 O O . ALA A 1 150 ? -24.492 -0.066 33.927 1.00 90.50 150 ALA A O 1
ATOM 1193 N N . ILE A 1 151 ? -23.828 1.289 32.261 1.00 90.69 151 ILE A N 1
ATOM 1194 C CA . ILE A 1 151 ? -24.568 2.471 32.735 1.00 90.69 151 ILE A CA 1
ATOM 1195 C C . ILE A 1 151 ? -26.074 2.192 32.768 1.00 90.69 151 ILE A C 1
ATOM 1197 O O . ILE A 1 151 ? -26.741 2.521 33.752 1.00 90.69 151 ILE A O 1
ATOM 1201 N N . TYR A 1 152 ? -26.624 1.563 31.726 1.00 89.94 152 TYR A N 1
ATOM 1202 C CA . TYR A 1 152 ? -28.042 1.212 31.674 1.00 89.94 152 TYR A CA 1
ATOM 1203 C C . TYR A 1 152 ? -28.433 0.264 32.817 1.00 89.94 152 TYR A C 1
ATOM 1205 O O . TYR A 1 152 ? -29.388 0.542 33.551 1.00 89.94 152 TYR A O 1
ATOM 1213 N N . LYS A 1 153 ? -27.660 -0.811 33.036 1.00 88.94 153 LYS A N 1
ATOM 1214 C CA . LYS A 1 153 ? -27.897 -1.735 34.157 1.00 88.94 153 LYS A CA 1
ATOM 1215 C C . LYS A 1 153 ? -27.734 -1.043 35.508 1.00 88.94 153 LYS A C 1
ATOM 1217 O O . LYS A 1 153 ? -28.544 -1.292 36.396 1.00 88.94 153 LYS A O 1
ATOM 1222 N N . PHE A 1 154 ? -26.751 -0.156 35.661 1.00 84.44 154 PHE A N 1
ATOM 1223 C CA . PHE A 1 154 ? -26.527 0.579 36.905 1.00 84.44 154 PHE A CA 1
ATOM 1224 C C . PHE A 1 154 ? -27.698 1.512 37.236 1.00 84.44 154 PHE A C 1
ATOM 1226 O O . PHE A 1 154 ? -28.195 1.501 38.360 1.00 84.44 154 PHE A O 1
ATOM 1233 N N . LYS A 1 155 ? -28.222 2.256 36.251 1.00 83.12 155 LYS A N 1
ATOM 1234 C CA . LYS A 1 155 ? -29.409 3.108 36.444 1.00 83.12 155 LYS A CA 1
ATOM 1235 C C . LYS A 1 155 ? -30.650 2.292 36.798 1.00 83.12 155 LYS A C 1
ATOM 1237 O O . LYS A 1 155 ? -31.385 2.682 37.703 1.00 83.12 155 LYS A O 1
ATOM 1242 N N . ASN A 1 156 ? -30.871 1.163 36.121 1.00 78.62 156 ASN A N 1
ATOM 1243 C CA . ASN A 1 156 ? -32.006 0.294 36.424 1.00 78.62 156 ASN A CA 1
ATOM 1244 C C . ASN A 1 156 ? -31.888 -0.321 37.827 1.00 78.62 156 ASN A C 1
ATOM 1246 O O . ASN A 1 156 ? -32.848 -0.309 38.588 1.00 78.62 156 ASN A O 1
ATOM 1250 N N . SER A 1 157 ? -30.692 -0.778 38.207 1.00 73.31 157 SER A N 1
ATOM 1251 C CA . SER A 1 157 ? -30.431 -1.317 39.544 1.00 73.31 157 SER A CA 1
ATOM 1252 C C . SER A 1 157 ? -30.615 -0.264 40.635 1.00 73.31 157 SER A C 1
ATOM 1254 O O . SER A 1 157 ? -31.159 -0.568 41.693 1.00 73.31 157 SER A O 1
ATOM 1256 N N . ASN A 1 158 ? -30.187 0.976 40.389 1.00 78.31 158 ASN A N 1
ATOM 1257 C CA . ASN A 1 158 ? -30.361 2.059 41.351 1.00 78.31 158 ASN A CA 1
ATOM 1258 C C . ASN A 1 158 ? -31.839 2.440 41.518 1.00 78.31 158 ASN A C 1
ATOM 1260 O O . ASN A 1 158 ? -32.276 2.725 42.630 1.00 78.31 158 ASN A O 1
ATOM 1264 N N . LYS A 1 159 ? -32.626 2.387 40.433 1.00 81.00 159 LYS A N 1
ATOM 1265 C CA . LYS A 1 159 ? -34.078 2.589 40.493 1.00 81.00 159 LYS A CA 1
ATOM 1266 C C . LYS A 1 159 ? -34.757 1.499 41.326 1.00 81.00 159 LYS A C 1
ATOM 1268 O O . LYS A 1 159 ? -35.464 1.828 42.267 1.00 81.00 159 LYS A O 1
ATOM 1273 N N . VAL A 1 160 ? -34.455 0.226 41.060 1.00 78.19 160 VAL A N 1
ATOM 1274 C CA . VAL A 1 160 ? -35.000 -0.910 41.828 1.00 78.19 160 VAL A CA 1
ATOM 1275 C C . VAL A 1 160 ? -34.637 -0.813 43.314 1.00 78.19 160 VAL A C 1
ATOM 1277 O O . VAL A 1 160 ? -35.489 -1.025 44.169 1.00 78.19 160 VAL A O 1
ATOM 1280 N N . ALA A 1 161 ? -33.398 -0.434 43.645 1.00 77.31 161 ALA A N 1
ATOM 1281 C CA . ALA A 1 161 ? -32.981 -0.249 45.036 1.00 77.31 161 ALA A CA 1
ATOM 1282 C C . ALA A 1 161 ? -33.683 0.938 45.723 1.00 77.31 161 ALA A C 1
ATOM 1284 O O . ALA A 1 161 ? -33.935 0.890 46.926 1.00 77.31 161 ALA A O 1
ATOM 1285 N N . SER A 1 162 ? -33.985 2.007 44.981 1.00 76.62 162 SER A N 1
ATOM 1286 C CA . SER A 1 162 ? -34.761 3.141 45.491 1.00 76.62 162 SER A CA 1
ATOM 1287 C C . SER A 1 162 ? -36.223 2.764 45.730 1.00 76.62 162 SER A C 1
ATOM 1289 O O . SER A 1 162 ? -36.769 3.103 46.776 1.00 76.62 162 SER A O 1
ATOM 1291 N N . ASP A 1 163 ? -36.837 2.048 44.787 1.00 81.81 163 ASP A N 1
ATOM 1292 C CA . ASP A 1 163 ? -38.231 1.609 44.879 1.00 81.81 163 ASP A CA 1
ATOM 1293 C C . ASP A 1 163 ? -38.409 0.627 46.051 1.00 81.81 163 ASP A C 1
ATOM 1295 O O . ASP A 1 163 ? -39.276 0.833 46.895 1.00 81.81 163 ASP A O 1
ATOM 1299 N N . ALA A 1 164 ? -37.503 -0.348 46.203 1.00 77.69 164 ALA A N 1
ATOM 1300 C CA . ALA A 1 164 ? -37.514 -1.285 47.329 1.00 77.69 164 ALA A CA 1
ATOM 1301 C C . ALA A 1 164 ? -37.316 -0.595 48.693 1.00 77.69 164 ALA A C 1
ATOM 1303 O O . ALA A 1 164 ? -37.937 -0.979 49.683 1.00 77.69 164 ALA A O 1
ATOM 1304 N N . ARG A 1 165 ? -36.472 0.447 48.770 1.00 84.75 165 ARG A N 1
ATOM 1305 C CA . ARG A 1 165 ? -36.331 1.253 49.999 1.00 84.75 165 ARG A CA 1
ATOM 1306 C C . ARG A 1 165 ? -37.615 1.994 50.348 1.00 84.75 165 ARG A C 1
ATOM 1308 O O . ARG A 1 165 ? -37.947 2.086 51.526 1.00 84.75 165 ARG A O 1
ATOM 1315 N N . LYS A 1 166 ? -38.308 2.532 49.343 1.00 89.94 166 LYS A N 1
ATOM 1316 C CA . LYS A 1 166 ? -39.568 3.247 49.543 1.00 89.94 166 LYS A CA 1
ATOM 1317 C C . LYS A 1 166 ? -40.666 2.299 50.025 1.00 89.94 166 LYS A C 1
ATOM 1319 O O . LYS A 1 166 ? -41.328 2.602 51.008 1.00 89.94 166 LYS A O 1
ATOM 1324 N N . GLU A 1 167 ? -40.790 1.136 49.394 1.00 89.75 167 GLU A N 1
ATOM 1325 C CA . GLU A 1 167 ? -41.740 0.097 49.801 1.00 89.75 167 GLU A CA 1
ATOM 1326 C C . GLU A 1 167 ? -41.466 -0.383 51.235 1.00 89.75 167 GLU A C 1
ATOM 1328 O O . GLU A 1 167 ? -42.382 -0.489 52.046 1.00 89.75 167 GLU A O 1
ATOM 1333 N N . TYR A 1 168 ? -40.192 -0.568 51.600 1.00 89.88 168 TYR A N 1
ATOM 1334 C CA . TYR A 1 168 ? -39.816 -0.905 52.974 1.00 89.88 168 TYR A CA 1
ATOM 1335 C C . TYR A 1 168 ? -40.236 0.178 53.982 1.00 89.88 168 TYR A C 1
ATOM 1337 O O . TYR A 1 168 ? -40.775 -0.148 55.038 1.00 89.88 168 TYR A O 1
ATOM 1345 N N . GLN A 1 169 ? -40.031 1.461 53.658 1.00 92.38 169 GLN A N 1
ATOM 1346 C CA . GLN A 1 169 ? -40.467 2.572 54.513 1.00 92.38 169 GLN A CA 1
ATOM 1347 C C . GLN A 1 169 ? -41.991 2.631 54.667 1.00 92.38 169 GLN A C 1
ATOM 1349 O O . GLN A 1 169 ? -42.475 2.870 55.772 1.00 92.38 169 GLN A O 1
ATOM 1354 N N . GLU A 1 170 ? -42.745 2.396 53.592 1.00 92.12 170 GLU A N 1
ATOM 1355 C CA . GLU A 1 170 ? -44.211 2.352 53.639 1.00 92.12 170 GLU A CA 1
ATOM 1356 C C . GLU A 1 170 ? -44.696 1.216 54.556 1.00 92.12 170 GLU A C 1
ATOM 1358 O O . GLU A 1 170 ? -45.504 1.453 55.457 1.00 92.12 170 GLU A O 1
ATOM 1363 N N . VAL A 1 171 ? -44.125 0.013 54.423 1.00 91.69 171 VAL A N 1
ATOM 1364 C CA . VAL A 1 171 ? -44.450 -1.138 55.285 1.00 91.69 171 VAL A CA 1
ATOM 1365 C C . VAL A 1 171 ? -44.077 -0.881 56.747 1.00 91.69 171 VAL A C 1
ATOM 1367 O O . VAL A 1 171 ? -44.847 -1.201 57.654 1.00 91.69 171 VAL A O 1
ATOM 1370 N N . GLU A 1 172 ? -42.914 -0.285 57.015 1.00 92.31 172 GLU A N 1
ATOM 1371 C CA . GLU A 1 172 ? -42.485 0.053 58.376 1.00 92.31 172 GLU A CA 1
ATOM 1372 C C . GLU A 1 172 ? -43.410 1.097 59.023 1.00 92.31 172 GLU A C 1
ATOM 1374 O O . GLU A 1 172 ? -43.766 0.985 60.205 1.00 92.31 172 GLU A O 1
ATOM 1379 N N . GLN A 1 173 ? -43.858 2.085 58.246 1.00 93.44 173 GLN A N 1
ATOM 1380 C CA . GLN A 1 173 ? -44.807 3.098 58.695 1.00 93.44 173 GLN A CA 1
ATOM 1381 C C . GLN A 1 173 ? -46.189 2.494 58.982 1.00 93.44 173 GLN A C 1
ATOM 1383 O O . GLN A 1 173 ? -46.797 2.808 60.014 1.00 93.44 173 GLN A O 1
ATOM 1388 N N . GLU A 1 174 ? -46.679 1.598 58.123 1.00 91.94 174 GLU A N 1
ATOM 1389 C CA . GLU A 1 174 ? -47.920 0.856 58.360 1.00 91.94 174 GLU A CA 1
ATOM 1390 C C . GLU A 1 174 ? -47.819 -0.036 59.597 1.00 91.94 174 GLU A C 1
ATOM 1392 O O . GLU A 1 174 ? -48.722 -0.032 60.435 1.00 91.94 174 GLU A O 1
ATOM 1397 N N . PHE A 1 175 ? -46.705 -0.745 59.771 1.00 93.75 175 PHE A N 1
ATOM 1398 C CA . PHE A 1 175 ? -46.479 -1.608 60.926 1.00 93.75 175 PHE A CA 1
ATOM 1399 C C . PHE A 1 175 ? -46.406 -0.817 62.234 1.00 93.75 175 PHE A C 1
ATOM 1401 O O . PHE A 1 175 ? -46.990 -1.214 63.246 1.00 93.75 175 PHE A O 1
ATOM 1408 N N . THR A 1 176 ? -45.737 0.336 62.218 1.00 92.62 176 THR A N 1
ATOM 1409 C CA . THR A 1 176 ? -45.677 1.243 63.370 1.00 92.62 176 THR A CA 1
ATOM 1410 C C . THR A 1 176 ? -47.063 1.790 63.700 1.00 92.62 176 THR A C 1
ATOM 1412 O O . THR A 1 176 ? -47.478 1.765 64.860 1.00 92.62 176 THR A O 1
ATOM 1415 N N . SER A 1 177 ? -47.824 2.196 62.681 1.00 93.19 177 SER A N 1
ATOM 1416 C CA . SER A 1 177 ? -49.209 2.653 62.839 1.00 93.19 177 SER A CA 1
ATOM 1417 C C . SER A 1 177 ? -50.114 1.541 63.379 1.00 93.19 177 SER A C 1
ATOM 1419 O O . SER A 1 177 ? -50.948 1.779 64.251 1.00 93.19 177 SER A O 1
ATOM 1421 N N . TYR A 1 178 ? -49.937 0.305 62.909 1.00 93.75 178 TYR A N 1
ATOM 1422 C CA . TYR A 1 178 ? -50.654 -0.865 63.408 1.00 93.75 178 TYR A CA 1
ATOM 1423 C C . TYR A 1 178 ? -50.330 -1.135 64.880 1.00 93.75 178 TYR A C 1
ATOM 1425 O O . TYR A 1 178 ? -51.249 -1.305 65.682 1.00 93.75 178 TYR A O 1
ATOM 1433 N N . LYS A 1 179 ? -49.047 -1.106 65.263 1.00 94.50 179 LYS A N 1
ATOM 1434 C CA . LYS A 1 179 ? -48.615 -1.246 66.662 1.00 94.50 179 LYS A CA 1
ATOM 1435 C C . LYS A 1 179 ? -49.215 -0.172 67.560 1.00 94.50 179 LYS A C 1
ATOM 1437 O O . LYS A 1 179 ? -49.711 -0.501 68.633 1.00 94.50 179 LYS A O 1
ATOM 1442 N N . GLN A 1 180 ? -49.208 1.087 67.124 1.00 95.19 180 GLN A N 1
ATOM 1443 C CA . GLN A 1 180 ? -49.827 2.183 67.872 1.00 95.19 180 GLN A CA 1
ATOM 1444 C C . GLN A 1 180 ? -51.325 1.937 68.074 1.00 95.19 180 GLN A C 1
ATOM 1446 O O . GLN A 1 180 ? -51.798 1.959 69.207 1.00 95.19 180 GLN A O 1
ATOM 1451 N N . ARG A 1 181 ? -52.057 1.585 67.009 1.00 94.56 181 ARG A N 1
ATOM 1452 C CA . ARG A 1 181 ? -53.492 1.260 67.093 1.00 94.56 181 ARG A CA 1
ATOM 1453 C C . ARG A 1 181 ? -53.775 0.050 67.986 1.00 94.56 181 ARG A C 1
ATOM 1455 O O . ARG A 1 181 ? -54.786 0.029 68.682 1.00 94.56 181 ARG A O 1
ATOM 1462 N N . ALA A 1 182 ? -52.922 -0.973 67.960 1.00 93.69 182 ALA A N 1
ATOM 1463 C CA . ALA A 1 182 ? -53.053 -2.143 68.826 1.00 93.69 182 ALA A CA 1
ATOM 1464 C C . ALA A 1 182 ? -52.850 -1.768 70.302 1.00 93.69 182 ALA A C 1
ATOM 1466 O O . ALA A 1 182 ? -53.686 -2.108 71.136 1.00 93.69 182 ALA A O 1
ATOM 1467 N N . LEU A 1 183 ? -51.811 -0.985 70.610 1.00 94.69 183 LEU A N 1
ATOM 1468 C CA . LEU A 1 183 ? -51.562 -0.477 71.961 1.00 94.69 183 LEU A CA 1
ATOM 1469 C C . LEU A 1 183 ? -52.697 0.423 72.457 1.00 94.69 183 LEU A C 1
ATOM 1471 O O . LEU A 1 183 ? -53.117 0.297 73.603 1.00 94.69 183 LEU A O 1
ATOM 1475 N N . GLU A 1 184 ? -53.233 1.304 71.612 1.00 94.62 184 GLU A N 1
ATOM 1476 C CA . GLU A 1 184 ? -54.396 2.129 71.954 1.00 94.62 184 GLU A CA 1
ATOM 1477 C C . GLU A 1 184 ? -55.619 1.279 72.309 1.00 94.62 184 GLU A C 1
ATOM 1479 O O . GLU A 1 184 ? -56.295 1.559 73.302 1.00 94.62 184 GLU A O 1
ATOM 1484 N N . LYS A 1 185 ? -55.880 0.209 71.547 1.00 94.50 185 LYS A N 1
ATOM 1485 C CA . LYS A 1 185 ? -56.959 -0.743 71.845 1.00 94.50 185 LYS A CA 1
ATOM 1486 C C . LYS A 1 185 ? -56.732 -1.454 73.174 1.00 94.50 185 LYS A C 1
ATOM 1488 O O . LYS A 1 185 ? -57.657 -1.514 73.977 1.00 94.50 185 LYS A O 1
ATOM 1493 N N . GLU A 1 186 ? -55.523 -1.946 73.433 1.00 92.62 186 GLU A N 1
ATOM 1494 C CA . GLU A 1 186 ? -55.189 -2.593 74.706 1.00 92.62 186 GLU A CA 1
ATOM 1495 C C . GLU A 1 186 ? -55.309 -1.631 75.891 1.00 92.62 186 GLU A C 1
ATOM 1497 O O . GLU A 1 186 ? -55.875 -1.983 76.926 1.00 92.62 186 GLU A O 1
ATOM 1502 N N . MET A 1 187 ? -54.817 -0.398 75.748 1.00 92.50 187 MET A N 1
ATOM 1503 C CA . MET A 1 187 ? -54.942 0.636 76.775 1.00 92.50 187 MET A CA 1
ATOM 1504 C C . MET A 1 187 ? -56.404 0.983 77.046 1.00 92.50 187 MET A C 1
ATOM 1506 O O . MET A 1 187 ? -56.790 1.135 78.207 1.00 92.50 187 MET A O 1
ATOM 1510 N N . LYS A 1 188 ? -57.229 1.085 75.999 1.00 94.19 188 LYS A N 1
ATOM 1511 C CA . LYS A 1 188 ? -58.667 1.316 76.138 1.00 94.19 188 LYS A CA 1
ATOM 1512 C C . LYS A 1 188 ? -59.345 0.155 76.869 1.00 94.19 188 LYS A C 1
ATOM 1514 O O . LYS A 1 188 ? -60.046 0.410 77.844 1.00 94.19 188 LYS A O 1
ATOM 1519 N N . LEU A 1 189 ? -59.046 -1.090 76.490 1.00 91.69 189 LEU A N 1
ATOM 1520 C CA . LEU A 1 189 ? -59.571 -2.287 77.156 1.00 91.69 189 LEU A CA 1
ATOM 1521 C C . LEU A 1 189 ? -59.196 -2.325 78.643 1.00 91.69 189 LEU A C 1
ATOM 1523 O O . LEU A 1 189 ? -60.040 -2.579 79.495 1.00 91.69 189 LEU A O 1
ATOM 1527 N N . LYS A 1 190 ? -57.932 -2.029 78.977 1.00 92.38 190 LYS A N 1
ATOM 1528 C CA . LYS A 1 190 ? -57.467 -1.976 80.373 1.00 92.38 190 LYS A CA 1
ATOM 1529 C C . LYS A 1 190 ? -58.188 -0.891 81.172 1.00 92.38 190 LYS A C 1
ATOM 1531 O O . LYS A 1 190 ? -58.551 -1.130 82.320 1.00 92.38 190 LYS A O 1
ATOM 1536 N N . ARG A 1 191 ? -58.406 0.292 80.585 1.00 94.31 191 ARG A N 1
ATOM 1537 C CA . ARG A 1 191 ? -59.162 1.381 81.231 1.00 94.31 191 ARG A CA 1
ATOM 1538 C C . ARG A 1 191 ? -60.618 0.993 81.481 1.00 94.31 191 ARG A C 1
ATOM 1540 O O . ARG A 1 191 ? -61.134 1.271 82.563 1.00 94.31 191 ARG A O 1
ATOM 1547 N N . GLU A 1 192 ? -61.262 0.349 80.511 1.00 92.56 192 GLU A N 1
ATOM 1548 C CA . GLU A 1 192 ? -62.626 -0.172 80.655 1.00 92.56 192 GLU A CA 1
ATOM 1549 C C . GLU A 1 192 ? -62.692 -1.228 81.767 1.00 92.56 192 GLU A C 1
ATOM 1551 O O . GLU A 1 192 ? -63.498 -1.079 82.682 1.00 92.56 192 GLU A O 1
ATOM 1556 N N . LEU A 1 193 ? -61.763 -2.192 81.786 1.00 91.69 193 LEU A N 1
ATOM 1557 C CA . LEU A 1 193 ? -61.693 -3.237 82.814 1.00 91.69 193 LEU A CA 1
ATOM 1558 C C . LEU A 1 193 ? -61.503 -2.661 84.225 1.00 91.69 193 LEU A C 1
ATOM 1560 O O . LEU A 1 193 ? -62.206 -3.054 85.150 1.00 91.69 193 LEU A O 1
ATOM 1564 N N . VAL A 1 194 ? -60.601 -1.692 84.409 1.00 92.19 194 VAL A N 1
ATOM 1565 C CA . VAL A 1 194 ? -60.420 -1.025 85.715 1.00 92.19 194 VAL A CA 1
ATOM 1566 C C . VAL A 1 194 ? -61.685 -0.271 86.133 1.00 92.19 194 VAL A C 1
ATOM 1568 O O . VAL A 1 194 ? -62.068 -0.300 87.300 1.00 92.19 194 VAL A O 1
ATOM 1571 N N . THR A 1 195 ? -62.364 0.379 85.186 1.00 93.31 195 THR A N 1
ATOM 1572 C CA . THR A 1 195 ? -63.624 1.082 85.460 1.00 93.31 195 THR A CA 1
ATOM 1573 C C . THR A 1 195 ? -64.721 0.105 85.886 1.00 93.31 195 THR A C 1
ATOM 1575 O O . THR A 1 195 ? -65.486 0.412 86.798 1.00 93.31 195 THR A O 1
ATOM 1578 N N . GLU A 1 196 ? -64.796 -1.075 85.265 1.00 91.81 196 GLU A N 1
ATOM 1579 C CA . GLU A 1 196 ? -65.718 -2.139 85.670 1.00 91.81 196 GLU A CA 1
ATOM 1580 C C . GLU A 1 196 ? -65.400 -2.678 87.068 1.00 91.81 196 GLU A C 1
ATOM 1582 O O . GLU A 1 196 ? -66.308 -2.781 87.892 1.00 91.81 196 GLU A O 1
ATOM 1587 N N . VAL A 1 197 ? -64.126 -2.943 87.378 1.00 90.31 197 VAL A N 1
ATOM 1588 C CA . VAL A 1 197 ? -63.700 -3.397 88.715 1.00 90.31 197 VAL A CA 1
ATOM 1589 C C . VAL A 1 197 ? -64.068 -2.372 89.789 1.00 90.31 197 VAL A C 1
ATOM 1591 O O . VAL A 1 197 ? -64.726 -2.727 90.766 1.00 90.31 197 VAL A O 1
ATOM 1594 N N . ASN A 1 198 ? -63.733 -1.095 89.580 1.00 89.81 198 ASN A N 1
ATOM 1595 C CA . ASN A 1 198 ? -64.050 -0.028 90.533 1.00 89.81 198 ASN A CA 1
ATOM 1596 C C . ASN A 1 198 ? -65.566 0.127 90.738 1.00 89.81 198 ASN A C 1
ATOM 1598 O O . ASN A 1 198 ? -66.019 0.307 91.866 1.00 89.81 198 ASN A O 1
ATOM 1602 N N . LYS A 1 199 ? -66.369 0.007 89.669 1.00 89.88 199 LYS A N 1
ATOM 1603 C CA . LYS A 1 199 ? -67.840 0.015 89.770 1.00 89.88 199 LYS A CA 1
ATOM 1604 C C . LYS A 1 199 ? -68.362 -1.154 90.605 1.00 89.88 199 LYS A C 1
ATOM 1606 O O . LYS A 1 199 ? -69.252 -0.962 91.429 1.00 89.88 199 LYS A O 1
ATOM 1611 N N . VAL A 1 200 ? -67.833 -2.364 90.403 1.00 88.56 200 VAL A N 1
ATOM 1612 C CA . VAL A 1 200 ? -68.225 -3.548 91.188 1.00 88.56 200 VAL A CA 1
ATOM 1613 C C . VAL A 1 200 ? -67.860 -3.371 92.662 1.00 88.56 200 VAL A C 1
ATOM 1615 O O . VAL A 1 200 ? -68.649 -3.733 93.535 1.00 88.56 200 VAL A O 1
ATOM 1618 N N . GLU A 1 201 ? -66.689 -2.811 92.954 1.00 88.31 201 GLU A N 1
ATOM 1619 C CA . GLU A 1 201 ? -66.240 -2.558 94.323 1.00 88.31 201 GLU A CA 1
ATOM 1620 C C . GLU A 1 201 ? -67.094 -1.495 95.031 1.00 88.31 201 GLU A C 1
ATOM 1622 O O . GLU A 1 201 ? -67.549 -1.731 96.150 1.00 88.31 201 GLU A O 1
ATOM 1627 N N . GLU A 1 202 ? -67.440 -0.396 94.352 1.00 86.38 202 GLU A N 1
ATOM 1628 C CA . GLU A 1 202 ? -68.369 0.617 94.873 1.00 86.38 202 GLU A CA 1
ATOM 1629 C C . GLU A 1 202 ? -69.758 0.019 95.170 1.00 86.38 202 GLU A C 1
ATOM 1631 O O . GLU A 1 202 ? -70.351 0.287 96.218 1.00 86.38 202 GLU A O 1
ATOM 1636 N N . LEU A 1 203 ? -70.275 -0.838 94.280 1.00 85.44 203 LEU A N 1
ATOM 1637 C CA . LEU A 1 203 ? -71.545 -1.544 94.490 1.00 85.44 203 LEU A CA 1
ATOM 1638 C C . LEU A 1 203 ? -71.484 -2.488 95.700 1.00 85.44 203 LEU A C 1
ATOM 1640 O O . LEU A 1 203 ? -72.424 -2.518 96.497 1.00 85.44 203 LEU A O 1
ATOM 1644 N N . LYS A 1 204 ? -70.381 -3.228 95.877 1.00 82.31 204 LYS A N 1
ATOM 1645 C CA . LYS A 1 204 ? -70.163 -4.073 97.064 1.00 82.31 204 LYS A CA 1
ATOM 1646 C C . LYS A 1 204 ? -70.096 -3.246 98.347 1.00 82.31 204 LYS A C 1
ATOM 1648 O O . LYS A 1 204 ? -70.693 -3.642 99.345 1.00 82.31 204 LYS A O 1
ATOM 1653 N N . GLN A 1 205 ? -69.412 -2.104 98.328 1.00 82.19 205 GLN A N 1
ATOM 1654 C CA . GLN A 1 205 ? -69.288 -1.231 99.494 1.00 82.19 205 GLN A CA 1
ATOM 1655 C C . GLN A 1 205 ? -70.639 -0.613 99.883 1.00 82.19 205 GLN A C 1
ATOM 1657 O O . GLN A 1 205 ? -70.989 -0.622 101.061 1.00 82.19 205 GLN A O 1
ATOM 1662 N N . LYS A 1 206 ? -71.446 -0.182 98.900 1.00 80.12 206 LYS A N 1
ATOM 1663 C CA . LYS A 1 206 ? -72.830 0.284 99.120 1.00 80.12 206 LYS A CA 1
ATOM 1664 C C . LYS A 1 206 ? -73.733 -0.801 99.710 1.00 80.12 206 LYS A C 1
ATOM 1666 O O . LYS A 1 206 ? -74.550 -0.505 100.574 1.00 80.12 206 LYS A O 1
ATOM 1671 N N . LEU A 1 207 ? -73.584 -2.053 99.272 1.00 73.62 207 LEU A N 1
ATOM 1672 C CA . LEU A 1 207 ? -74.308 -3.193 99.847 1.00 73.62 207 LEU A CA 1
ATOM 1673 C C . LEU A 1 207 ? -73.871 -3.498 101.288 1.00 73.62 207 LEU A C 1
ATOM 1675 O O . LEU A 1 207 ? -74.703 -3.881 102.105 1.00 73.62 207 LEU A O 1
ATOM 1679 N N . ALA A 1 208 ? -72.588 -3.318 101.609 1.00 72.88 208 ALA A N 1
ATOM 1680 C CA . ALA A 1 208 ? -72.055 -3.527 102.953 1.00 72.88 208 ALA A CA 1
ATOM 1681 C C . ALA A 1 208 ? -72.437 -2.407 103.938 1.00 72.88 208 ALA A C 1
ATOM 1683 O O . ALA A 1 208 ? -72.635 -2.691 105.111 1.00 72.88 208 ALA A O 1
ATOM 1684 N N . SER A 1 209 ? -72.583 -1.158 103.478 1.00 64.62 209 SER A N 1
ATOM 1685 C CA . SER A 1 209 ? -73.030 -0.028 104.312 1.00 64.62 209 SER A CA 1
ATOM 1686 C C . SER A 1 209 ? -74.541 0.006 104.570 1.00 64.62 209 SER A C 1
ATOM 1688 O O . SER A 1 209 ? -75.010 0.848 105.326 1.00 64.62 209 SER A O 1
ATOM 1690 N N . HIS A 1 210 ? -75.310 -0.855 103.898 1.00 57.91 210 HIS A N 1
ATOM 1691 C CA . HIS A 1 210 ? -76.771 -0.930 104.007 1.00 57.91 210 HIS A CA 1
ATOM 1692 C C . HIS A 1 210 ? -77.247 -2.159 104.813 1.00 57.91 210 HIS A C 1
ATOM 1694 O O . HIS A 1 210 ? -78.425 -2.524 104.746 1.00 57.91 210 HIS A O 1
ATOM 1700 N N . LYS A 1 211 ? -76.325 -2.793 105.549 1.00 47.47 211 LYS A N 1
ATOM 1701 C CA . LYS A 1 211 ? -76.525 -3.927 106.458 1.00 47.47 211 LYS A CA 1
ATOM 1702 C C . LYS A 1 211 ? -76.148 -3.519 107.877 1.00 47.47 211 LYS A C 1
ATOM 1704 O O . LYS A 1 211 ? -76.824 -4.014 108.802 1.00 47.47 211 LYS A O 1
#

Sequence (211 aa):
MMTKSYFKTVLTSVLIFISSFSLYAQQETVEQDNTPPSLAEQFEIMKKKSSNYKQNNKVYKVVEIGNLNTFWSAIKDTISKADTEIIAIQDDKNKITSELASVQGELDETNSKLEKSAYINVLGIDFLKETYVVINFVIIISLIVLLLVAIYKFKNSNKVASDARKEYQEVEQEFTSYKQRALEKEMKLKRELVTEVNKVEELKQKLASHK